Protein AF-A0A1C5FV97-F1 (afdb_monomer)

Foldseek 3Di:
DPDDPPDPDLPDPPCVDDDPPPLLVNLVDPPFDEADFDDDDQVPDPLPCVVQVVVCVVVVQDDDDQDDPVPDPQRVVDDDSRGQKGKDKDKDQAADDPPPPDPDCVVPPPVVCVVVPPPADPVRPPPPVPDHHDQDPVNDRDIDITIDMDHDRLDLDQVLCVQQPQNQWGAHSNSGIDGNPVSDPPPPRSD

Secondary structure (DSSP, 8-state):
---------SSS---SSS--TTHHHHTT-TTPPPP------TTS-----HHHHHHHHHHTPPPPP----SS-S--S-S-BTTBSEEEEEEEE--------TT---TT--HHHHHTT-----TTT----TTSPPPPPTT-----EEEEEEEE----SS-HHHHH-TT--EEE-TTS-EEE-TTT-----TT-

Nearest PDB structures (foldseek):
  2vpw-assembly1_B  TM=8.668E-01  e=1.254E-04  Thermus thermophilus HB27
  6cz8-assembly2_B  TM=8.730E-01  e=4.714E-04  Shewanella sp. ANA-3
  6btm-assembly1_B  TM=6.405E-01  e=2.162E-03  Flavobacterium johnsoniae UW101
  6lod-assembly1_B  TM=8.126E-01  e=1.599E-01  Roseiflexus castenholzii DSM 13941

Radius of gyration: 21.57 Å; Cα contacts (8 Å, |Δi|>4): 200; chains: 1; bounding box: 50×58×51 Å

Sequence (191 aa):
MTGTSERPSLIGRNLLAGAEPDVAGDAGHEGHPPRVGFFTDTSVCIGCKACEVACKEWNAVPEDGLDFTGMSFDNSQGLGASTWRHVAFIEQSKPLGRAEAAVDHSDVDVLALASRGSGTPVEEAAITPTSPASPSPDGQTGLRWLMASDVCKHCTHAACLDVCPTGALFRTEFGTVVVQDDICNGCGYCV

pLDDT: mean 76.94, std 19.07, range [35.34, 97.94]

Structure (mmCIF, N/CA/C/O backbone):
data_AF-A0A1C5FV97-F1
#
_entry.id   AF-A0A1C5FV97-F1
#
loop_
_atom_site.group_PDB
_atom_site.id
_atom_site.type_symbol
_atom_site.label_atom_id
_atom_site.label_alt_id
_atom_site.label_comp_id
_atom_site.label_asym_id
_atom_site.label_entity_id
_atom_site.label_seq_id
_atom_site.pdbx_PDB_ins_code
_atom_site.Cartn_x
_atom_site.Cartn_y
_atom_site.Cartn_z
_atom_site.occupancy
_atom_site.B_iso_or_equiv
_atom_site.auth_seq_id
_atom_site.auth_comp_id
_atom_site.auth_asym_id
_atom_site.auth_atom_id
_atom_site.pdbx_PDB_model_num
ATOM 1 N N . MET A 1 1 ? 23.652 -40.343 -18.813 1.00 37.41 1 MET A N 1
ATOM 2 C CA . MET A 1 1 ? 22.193 -40.214 -19.010 1.00 37.41 1 MET A CA 1
ATOM 3 C C . MET A 1 1 ? 21.677 -39.228 -17.973 1.00 37.41 1 MET A C 1
ATOM 5 O O . MET A 1 1 ? 21.150 -39.626 -16.948 1.00 37.41 1 MET A O 1
ATOM 9 N N . THR A 1 2 ? 21.948 -37.942 -18.171 1.00 37.28 2 THR A N 1
ATOM 10 C CA . THR A 1 2 ? 21.471 -36.862 -17.299 1.00 37.28 2 THR A CA 1
ATOM 11 C C . THR A 1 2 ? 20.248 -36.275 -17.982 1.00 37.28 2 THR A C 1
ATOM 13 O O . THR A 1 2 ? 20.378 -35.635 -19.023 1.00 37.28 2 THR A O 1
ATOM 16 N N . GLY A 1 3 ? 19.072 -36.628 -17.463 1.00 35.34 3 GLY A N 1
ATOM 17 C CA . GLY A 1 3 ? 17.785 -36.236 -18.017 1.00 35.34 3 GLY A CA 1
ATOM 18 C C . GLY A 1 3 ? 17.672 -34.721 -18.119 1.00 35.34 3 GLY A C 1
ATOM 19 O O . GLY A 1 3 ? 17.872 -33.998 -17.146 1.00 35.34 3 GLY A O 1
ATOM 20 N N . THR A 1 4 ? 17.359 -34.259 -19.321 1.00 40.81 4 THR A N 1
ATOM 21 C CA . THR A 1 4 ? 16.835 -32.927 -19.583 1.00 40.81 4 THR A CA 1
ATOM 22 C C . THR A 1 4 ? 15.501 -32.803 -18.853 1.00 40.81 4 THR A C 1
ATOM 24 O O . THR A 1 4 ? 14.502 -33.360 -19.298 1.00 40.81 4 THR A O 1
ATOM 27 N N . SER A 1 5 ? 15.494 -32.125 -17.704 1.00 47.88 5 SER A N 1
ATOM 28 C CA . SER A 1 5 ? 14.257 -31.674 -17.068 1.00 47.88 5 SER A CA 1
ATOM 29 C C . SER A 1 5 ? 13.633 -30.634 -17.992 1.00 47.88 5 SER A C 1
ATOM 31 O O . SER A 1 5 ? 14.086 -29.490 -18.039 1.00 47.88 5 SER A O 1
ATOM 33 N N . GLU A 1 6 ? 12.651 -31.052 -18.784 1.00 42.44 6 GLU A N 1
ATOM 34 C CA . GLU A 1 6 ? 11.820 -30.162 -19.588 1.00 42.44 6 GLU A CA 1
ATOM 35 C C . GLU A 1 6 ? 11.221 -29.099 -18.659 1.00 42.44 6 GLU A C 1
ATOM 37 O O . GLU A 1 6 ? 10.444 -29.414 -17.759 1.00 42.44 6 GLU A O 1
ATOM 42 N N . ARG A 1 7 ? 11.633 -27.835 -18.824 1.00 52.50 7 ARG A N 1
ATOM 43 C CA . ARG A 1 7 ? 10.978 -26.704 -18.157 1.00 52.50 7 ARG A CA 1
ATOM 44 C C . ARG A 1 7 ? 9.555 -26.627 -18.705 1.00 52.50 7 ARG A C 1
ATOM 46 O O . ARG A 1 7 ? 9.414 -26.460 -19.919 1.00 52.50 7 ARG A O 1
ATOM 53 N N . PRO A 1 8 ? 8.506 -26.738 -17.874 1.00 46.16 8 PRO A N 1
ATOM 54 C CA . PRO A 1 8 ? 7.160 -26.477 -18.346 1.00 46.16 8 PRO A CA 1
ATOM 55 C C . PRO A 1 8 ? 7.115 -25.041 -18.875 1.00 46.16 8 PRO A C 1
ATOM 57 O O . PRO A 1 8 ? 7.508 -24.107 -18.181 1.00 46.16 8 PRO A O 1
ATOM 60 N N . SER A 1 9 ? 6.691 -24.892 -20.128 1.00 46.12 9 SER A N 1
ATOM 61 C CA . SER A 1 9 ? 6.447 -23.614 -20.795 1.00 46.12 9 SER A CA 1
ATOM 62 C C . SER A 1 9 ? 5.711 -22.632 -19.872 1.00 46.12 9 SER A C 1
ATOM 64 O O . SER A 1 9 ? 4.609 -22.930 -19.411 1.00 46.12 9 SER A O 1
AT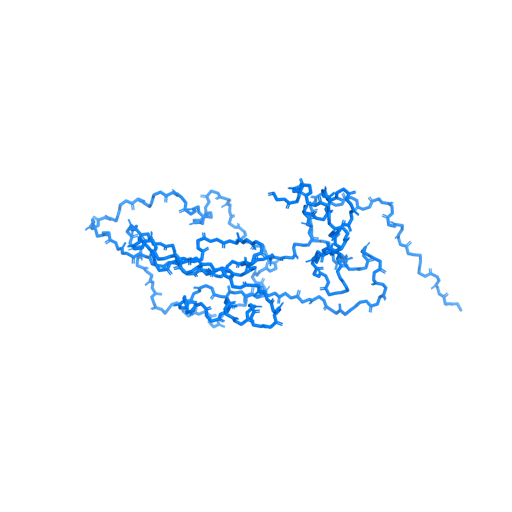OM 66 N N . LEU A 1 10 ? 6.291 -21.443 -19.667 1.00 52.53 10 LEU A N 1
ATOM 67 C CA . LEU A 1 10 ? 5.671 -20.300 -18.974 1.00 52.53 10 LEU A CA 1
ATOM 68 C C . LEU A 1 10 ? 4.492 -19.686 -19.756 1.00 52.53 10 LEU A C 1
ATOM 70 O O . LEU A 1 10 ? 3.805 -18.795 -19.272 1.00 52.53 10 LEU A O 1
ATOM 74 N N . ILE A 1 11 ? 4.207 -20.178 -20.963 1.00 42.94 11 ILE A N 1
ATOM 75 C CA . ILE A 1 11 ? 3.033 -19.783 -21.741 1.00 42.94 1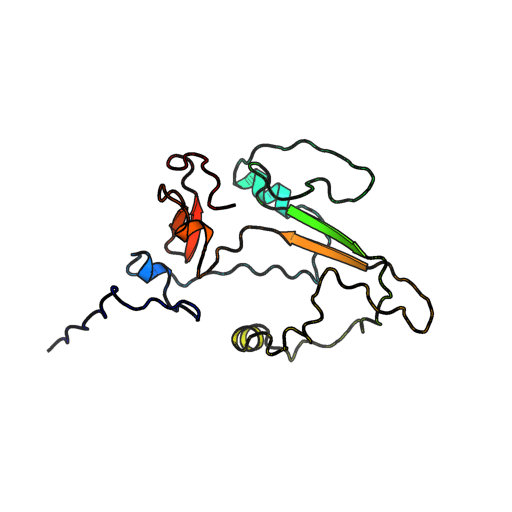1 ILE A CA 1
ATOM 76 C C . ILE A 1 11 ? 1.900 -20.756 -21.392 1.00 42.94 11 ILE A C 1
ATOM 78 O O . ILE A 1 11 ? 1.828 -21.842 -21.968 1.00 42.94 11 ILE A O 1
ATOM 82 N N . GLY A 1 12 ? 1.031 -20.390 -20.439 1.00 42.44 12 GLY A N 1
ATOM 83 C CA . GLY A 1 12 ? -0.259 -21.074 -20.248 1.00 42.44 12 GLY A CA 1
ATOM 84 C C . GLY A 1 12 ? -0.772 -21.301 -18.822 1.00 42.44 12 GLY A C 1
ATOM 85 O O . GLY A 1 12 ? -1.924 -21.709 -18.681 1.00 42.44 12 GLY A O 1
ATOM 86 N N . ARG A 1 13 ? -0.009 -21.028 -17.756 1.00 55.44 13 ARG A N 1
ATOM 87 C CA . ARG A 1 13 ? -0.530 -21.116 -16.374 1.00 55.44 13 ARG A CA 1
ATOM 88 C C . ARG A 1 13 ? -1.134 -19.778 -15.934 1.00 55.44 13 ARG A C 1
ATOM 90 O O . ARG A 1 13 ? -0.664 -19.150 -15.001 1.00 55.44 13 ARG A O 1
ATOM 97 N N . ASN A 1 14 ? -2.204 -19.353 -16.604 1.00 47.88 14 ASN A N 1
ATOM 98 C CA . ASN A 1 14 ? -3.028 -18.228 -16.150 1.00 47.88 14 ASN A CA 1
ATOM 99 C C . ASN A 1 14 ? -3.869 -18.676 -14.944 1.00 47.88 14 ASN A C 1
ATOM 101 O O . ASN A 1 14 ? -5.055 -18.987 -15.083 1.00 47.88 14 ASN A O 1
ATOM 105 N N . LEU A 1 15 ? -3.255 -18.777 -13.765 1.00 56.38 15 LEU A N 1
ATOM 106 C CA . LEU A 1 15 ? -3.996 -18.982 -12.527 1.00 56.38 15 LEU A CA 1
ATOM 107 C C . LEU A 1 15 ? -4.661 -17.657 -12.146 1.00 56.38 15 LEU A C 1
ATOM 109 O O . LEU A 1 15 ? -4.035 -16.769 -11.586 1.00 56.38 15 LEU A O 1
ATOM 113 N N . LEU A 1 16 ? -5.954 -17.537 -12.454 1.00 52.59 16 LEU A N 1
ATOM 114 C CA . LEU A 1 16 ? -6.784 -16.397 -12.039 1.00 52.59 16 LEU A CA 1
ATOM 115 C C . LEU A 1 16 ? -6.907 -16.293 -10.505 1.00 52.59 16 LEU A C 1
ATOM 117 O O . LEU A 1 16 ? -7.224 -15.231 -9.979 1.00 52.59 16 LEU A O 1
ATOM 121 N N . ALA A 1 17 ? -6.682 -17.403 -9.794 1.00 53.09 17 ALA A N 1
ATOM 122 C CA . ALA A 1 17 ? -6.598 -17.489 -8.341 1.00 53.09 17 ALA A CA 1
ATOM 123 C C . ALA A 1 17 ? -5.858 -18.775 -7.930 1.00 53.09 17 ALA A C 1
ATOM 125 O O . ALA A 1 17 ? -5.850 -19.761 -8.669 1.00 53.09 17 ALA A O 1
ATOM 126 N N . GLY A 1 18 ? -5.277 -18.778 -6.730 1.00 57.19 18 GLY A N 1
ATOM 127 C CA . GLY A 1 18 ? -4.570 -19.924 -6.155 1.00 57.19 18 GLY A CA 1
ATOM 128 C C . GLY A 1 18 ? -3.190 -19.552 -5.618 1.00 57.19 18 GLY A C 1
ATOM 129 O O . GLY A 1 18 ? -2.668 -18.469 -5.895 1.00 57.19 18 GLY A O 1
ATOM 130 N N . ALA A 1 19 ? -2.607 -20.450 -4.823 1.00 61.19 19 ALA A N 1
ATOM 131 C CA . ALA A 1 19 ? -1.233 -20.301 -4.368 1.00 61.19 19 ALA A CA 1
ATOM 132 C C . ALA A 1 19 ? -0.303 -20.466 -5.577 1.00 61.19 19 ALA A C 1
ATOM 134 O O . ALA A 1 19 ? -0.168 -21.578 -6.079 1.00 61.19 19 ALA A O 1
ATOM 135 N N . GLU A 1 20 ? 0.303 -19.374 -6.049 1.00 68.56 20 GLU A N 1
ATOM 136 C CA . GLU A 1 20 ? 1.405 -19.454 -7.009 1.00 68.56 20 GLU A CA 1
ATOM 137 C C . GLU A 1 20 ? 2.688 -19.760 -6.227 1.00 68.56 20 GLU A C 1
ATOM 139 O O . GLU A 1 20 ? 3.180 -18.881 -5.499 1.00 68.56 20 GLU A O 1
ATOM 144 N N . PRO A 1 21 ? 3.207 -21.002 -6.290 1.00 68.31 21 PRO A N 1
ATOM 145 C CA . PRO A 1 21 ? 4.344 -21.419 -5.481 1.00 68.31 21 PRO A CA 1
ATOM 146 C C . PRO A 1 21 ? 5.631 -20.675 -5.838 1.00 68.31 21 PRO A C 1
ATOM 148 O O . PRO A 1 21 ? 6.453 -20.484 -4.939 1.00 68.31 21 PRO A O 1
ATOM 151 N N . ASP A 1 22 ? 5.787 -20.140 -7.061 1.00 82.44 22 ASP A N 1
ATOM 152 C CA . ASP A 1 22 ? 7.035 -19.487 -7.492 1.00 82.44 22 ASP A CA 1
ATOM 153 C C . ASP A 1 22 ? 6.893 -18.193 -8.339 1.00 82.44 22 ASP A C 1
ATOM 155 O O . ASP A 1 22 ? 7.368 -18.089 -9.461 1.00 82.44 22 ASP A O 1
ATOM 159 N N . VAL A 1 23 ? 6.325 -17.134 -7.754 1.00 83.88 23 VAL A N 1
ATOM 160 C CA . VAL A 1 23 ? 6.205 -15.800 -8.367 1.00 83.88 23 VAL A CA 1
ATOM 161 C C . VAL A 1 23 ? 7.544 -15.134 -8.687 1.00 83.88 23 VAL A C 1
ATOM 163 O O . VAL A 1 23 ? 7.573 -14.213 -9.496 1.00 83.88 23 VAL A O 1
ATOM 166 N N . ALA A 1 24 ? 8.629 -15.499 -7.995 1.00 87.31 24 ALA A N 1
ATOM 167 C CA . ALA A 1 24 ? 9.938 -14.892 -8.223 1.00 87.31 24 ALA A CA 1
ATOM 168 C C . ALA A 1 24 ? 10.612 -15.563 -9.426 1.00 87.31 24 ALA A C 1
ATOM 170 O O . ALA A 1 24 ? 11.101 -14.860 -10.311 1.00 87.31 24 ALA A O 1
ATOM 171 N N . GLY A 1 25 ? 10.540 -16.894 -9.520 1.00 88.25 25 GLY A N 1
ATOM 172 C CA . GLY A 1 25 ? 10.895 -17.641 -10.722 1.00 88.25 25 GLY A CA 1
ATOM 173 C C . GLY A 1 25 ? 10.058 -17.233 -11.935 1.00 88.25 25 GLY A C 1
ATOM 174 O O . GLY A 1 25 ? 10.623 -16.983 -12.999 1.00 88.25 25 GLY A O 1
ATOM 175 N N . ASP A 1 26 ? 8.744 -17.051 -11.773 1.00 84.50 26 ASP A N 1
ATOM 176 C CA . ASP A 1 26 ? 7.854 -16.563 -12.840 1.00 84.50 26 ASP A CA 1
ATOM 177 C C . ASP A 1 26 ? 8.208 -15.136 -13.296 1.00 84.50 26 ASP A C 1
ATOM 179 O O . ASP A 1 26 ? 8.032 -14.789 -14.464 1.00 84.50 26 ASP A O 1
ATOM 183 N N . ALA A 1 27 ? 8.761 -14.316 -12.396 1.00 86.94 27 ALA A N 1
ATOM 184 C CA . ALA A 1 27 ? 9.299 -12.992 -12.709 1.00 86.94 27 ALA A CA 1
ATOM 185 C C . ALA A 1 27 ? 10.718 -13.029 -13.321 1.00 86.94 27 ALA A C 1
ATOM 187 O O . ALA A 1 27 ? 11.306 -11.976 -13.565 1.00 86.94 27 ALA A O 1
ATOM 188 N N . GLY A 1 28 ? 11.264 -14.219 -13.592 1.00 89.06 28 GLY A N 1
ATOM 189 C CA . GLY A 1 28 ? 12.549 -14.416 -14.266 1.00 89.06 28 GLY A CA 1
ATOM 190 C C . GLY A 1 28 ? 13.763 -14.554 -13.343 1.00 89.06 28 GLY A C 1
ATOM 191 O O . GLY A 1 28 ? 14.890 -14.586 -13.838 1.00 89.06 28 GLY A O 1
ATOM 192 N N . HIS A 1 29 ? 13.575 -14.661 -12.025 1.00 90.19 29 HIS A N 1
ATOM 193 C CA . HIS A 1 29 ? 14.679 -14.803 -11.069 1.00 90.19 29 HIS A CA 1
ATOM 194 C C . HIS A 1 29 ? 15.098 -16.273 -10.906 1.00 90.19 29 HIS A C 1
ATOM 196 O O . HIS A 1 29 ? 14.662 -16.963 -9.985 1.00 90.19 29 HIS A O 1
ATOM 202 N N . GLU A 1 30 ? 15.958 -16.776 -11.801 1.00 86.69 30 GLU A N 1
ATOM 203 C CA . GLU A 1 30 ? 16.506 -18.139 -11.699 1.00 86.69 30 GLU A CA 1
ATOM 204 C C . GLU A 1 30 ? 17.416 -18.282 -10.460 1.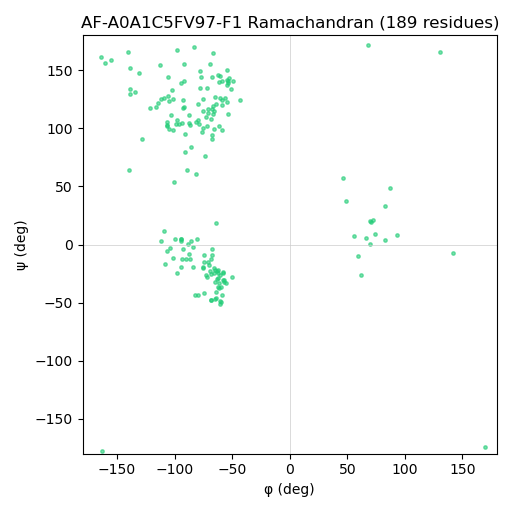00 86.69 30 GLU A C 1
ATOM 206 O O . GLU A 1 30 ? 18.478 -17.668 -10.383 1.00 86.69 30 GLU A O 1
ATOM 211 N N . GLY A 1 31 ? 17.026 -19.120 -9.489 1.00 86.62 31 GLY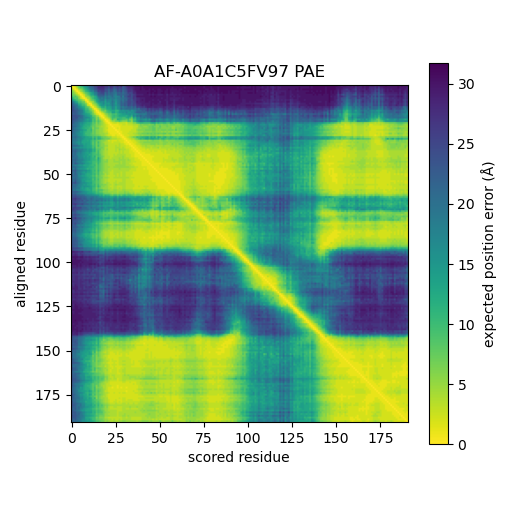 A N 1
ATOM 212 C CA . GLY A 1 31 ? 17.830 -19.376 -8.282 1.00 86.62 31 GLY A CA 1
ATOM 213 C C . GLY A 1 31 ? 17.661 -18.339 -7.166 1.00 86.62 31 GLY A C 1
ATOM 214 O O . GLY A 1 31 ? 18.612 -18.056 -6.438 1.00 86.62 31 GLY A O 1
ATOM 215 N N . HIS A 1 32 ? 16.463 -17.772 -7.033 1.00 90.12 32 HIS A N 1
ATOM 216 C CA . HIS A 1 32 ? 16.146 -16.779 -6.013 1.00 90.12 32 HIS A CA 1
ATOM 217 C C . HIS A 1 32 ? 16.125 -17.366 -4.577 1.00 90.12 32 HIS A C 1
ATOM 219 O O . HIS A 1 32 ? 15.897 -18.568 -4.385 1.00 90.12 32 HIS A O 1
ATOM 225 N N . PRO A 1 33 ? 16.357 -16.542 -3.536 1.00 89.44 33 PRO A N 1
ATOM 226 C CA . PRO A 1 33 ? 16.309 -16.991 -2.146 1.00 89.44 33 PRO A CA 1
ATOM 227 C C . PRO A 1 33 ? 14.886 -17.387 -1.715 1.00 89.44 33 PRO A C 1
ATOM 229 O O . PRO A 1 33 ? 13.904 -17.011 -2.363 1.00 89.44 33 PRO A O 1
ATOM 232 N N . PRO A 1 34 ? 14.735 -18.111 -0.588 1.00 86.62 34 PRO A N 1
ATOM 233 C CA . PRO A 1 34 ? 13.424 -18.385 -0.019 1.00 86.62 34 PRO A CA 1
ATOM 234 C C . PRO A 1 34 ? 12.626 -17.099 0.198 1.00 86.62 34 PRO A C 1
ATOM 236 O O . PRO A 1 34 ? 13.165 -16.077 0.627 1.00 86.62 34 PRO A O 1
ATOM 239 N N . ARG A 1 35 ? 11.324 -17.167 -0.078 1.00 82.62 35 ARG A N 1
ATOM 240 C CA . ARG A 1 35 ? 10.430 -16.024 0.093 1.00 82.62 35 ARG A CA 1
ATOM 241 C C . ARG A 1 35 ? 10.364 -15.582 1.545 1.00 82.62 35 ARG A C 1
ATOM 243 O O . ARG A 1 35 ? 10.354 -16.406 2.460 1.00 82.62 35 ARG A O 1
ATOM 250 N N . VAL A 1 36 ? 10.215 -14.278 1.725 1.00 84.25 36 VAL A N 1
ATOM 251 C CA . VAL A 1 36 ? 10.029 -13.650 3.032 1.00 84.25 36 VAL A CA 1
ATOM 252 C C . VAL A 1 36 ? 8.632 -13.053 3.146 1.00 84.25 36 VAL A C 1
ATOM 254 O O . VAL A 1 36 ? 7.996 -12.716 2.148 1.00 84.25 36 VAL A O 1
ATOM 257 N N . GLY A 1 37 ? 8.148 -12.928 4.379 1.00 86.69 37 GLY A N 1
ATOM 258 C CA . GLY A 1 37 ? 6.875 -12.295 4.697 1.00 86.69 37 GLY A CA 1
ATOM 259 C C . GLY A 1 37 ? 7.005 -11.431 5.943 1.00 86.69 37 GLY A C 1
ATOM 260 O O . GLY A 1 37 ? 7.842 -11.693 6.806 1.00 86.69 37 GLY A O 1
ATOM 261 N N . PHE A 1 38 ? 6.173 -10.396 6.030 1.00 90.94 38 PHE A N 1
ATOM 262 C CA . PHE A 1 38 ? 6.103 -9.515 7.189 1.00 90.94 38 PHE A CA 1
ATOM 263 C C . PHE A 1 38 ? 4.767 -9.713 7.908 1.00 90.94 38 PHE A C 1
ATOM 265 O O . PHE A 1 38 ? 3.709 -9.592 7.292 1.00 90.94 38 PHE A O 1
ATOM 272 N N . PHE A 1 39 ? 4.816 -10.016 9.207 1.00 91.25 39 PHE A N 1
ATOM 273 C CA . PHE A 1 39 ? 3.633 -10.201 10.045 1.00 91.25 39 PHE A CA 1
ATOM 274 C C . PHE A 1 39 ? 3.571 -9.113 11.119 1.00 91.25 39 PHE A C 1
ATOM 276 O O . PHE A 1 39 ? 4.483 -8.979 11.934 1.00 91.25 39 PHE A O 1
ATOM 283 N N . THR A 1 40 ? 2.478 -8.350 11.117 1.00 89.69 40 THR A N 1
ATOM 284 C CA . THR A 1 40 ? 2.172 -7.366 12.159 1.00 89.69 40 THR A CA 1
ATOM 285 C C . THR A 1 40 ? 1.110 -7.943 13.081 1.00 89.69 40 THR A C 1
ATOM 287 O O . THR A 1 40 ? -0.049 -8.055 12.683 1.00 89.69 40 THR A O 1
ATOM 290 N N . ASP A 1 41 ? 1.480 -8.248 14.322 1.00 91.25 41 ASP A N 1
ATOM 291 C CA . ASP A 1 41 ? 0.509 -8.620 15.346 1.00 91.25 41 ASP A CA 1
ATOM 292 C C . ASP A 1 41 ? -0.172 -7.366 15.918 1.00 91.25 41 ASP A C 1
ATOM 294 O O . ASP A 1 41 ? 0.421 -6.575 16.658 1.00 91.25 41 ASP A O 1
ATOM 298 N N . THR A 1 42 ? -1.436 -7.161 15.550 1.00 87.75 42 THR A N 1
ATOM 299 C CA . THR A 1 42 ? -2.236 -6.021 16.013 1.00 87.75 42 THR A CA 1
ATOM 300 C C . THR A 1 42 ? -2.693 -6.162 17.463 1.00 87.75 42 THR A C 1
ATOM 302 O O . THR A 1 42 ? -3.107 -5.170 18.052 1.00 87.75 42 THR A O 1
ATOM 305 N N . SER A 1 43 ? -2.622 -7.357 18.060 1.00 85.38 43 SER A N 1
ATOM 306 C CA . SER A 1 43 ? -3.031 -7.573 19.455 1.00 85.38 43 SER A CA 1
ATOM 307 C C . SER A 1 43 ? -2.042 -6.976 20.464 1.00 85.38 43 SER A C 1
ATOM 309 O O . SER A 1 43 ? -2.439 -6.578 21.557 1.00 85.38 43 SER A O 1
ATOM 311 N N . VAL A 1 44 ? -0.770 -6.854 20.075 1.00 88.38 44 VAL A N 1
ATOM 312 C CA . VAL A 1 44 ? 0.313 -6.246 20.869 1.00 88.38 44 VAL A CA 1
ATOM 313 C C . VAL A 1 44 ? 0.692 -4.844 20.387 1.00 88.38 44 VAL A C 1
ATOM 315 O O . VAL A 1 44 ? 1.542 -4.185 20.988 1.00 88.38 44 VAL A O 1
ATOM 318 N N . CYS A 1 45 ? 0.083 -4.360 19.302 1.00 91.56 45 CYS A N 1
ATOM 319 C CA . CYS A 1 45 ? 0.352 -3.024 18.786 1.00 91.56 45 CYS A CA 1
ATOM 320 C C . CYS A 1 45 ? -0.158 -1.956 19.764 1.00 91.56 45 CYS A C 1
ATOM 322 O O . CYS A 1 45 ? -1.356 -1.813 19.979 1.00 91.56 45 CYS A O 1
ATOM 324 N N . ILE A 1 46 ? 0.759 -1.157 20.311 1.00 94.12 46 ILE A N 1
ATOM 325 C CA . ILE A 1 46 ? 0.431 -0.069 21.249 1.00 94.12 46 ILE A CA 1
ATOM 326 C C . ILE A 1 46 ? 0.259 1.301 20.574 1.00 94.12 46 ILE A C 1
ATOM 328 O O . ILE A 1 46 ? 0.151 2.314 21.256 1.00 94.12 46 ILE A O 1
ATOM 332 N N . GLY A 1 47 ? 0.311 1.366 19.241 1.00 93.31 47 GLY A N 1
ATOM 333 C CA . GLY A 1 47 ? 0.142 2.622 18.502 1.00 93.31 47 GLY A CA 1
ATOM 334 C C . GLY A 1 47 ? 1.287 3.639 18.646 1.00 93.31 47 GLY A C 1
ATOM 335 O O . GLY A 1 47 ? 1.086 4.815 18.382 1.00 93.31 47 GLY A O 1
ATOM 336 N N . CYS A 1 48 ? 2.501 3.238 19.039 1.00 94.62 48 CYS A N 1
ATOM 337 C CA . CYS A 1 48 ? 3.590 4.182 19.355 1.00 94.62 48 CYS A CA 1
ATOM 338 C C . CYS A 1 48 ? 4.150 4.995 18.170 1.00 94.62 48 CYS A C 1
ATOM 340 O O . CYS A 1 48 ? 5.000 5.855 18.384 1.00 94.62 48 CYS A O 1
ATOM 342 N N . LYS A 1 49 ? 3.758 4.683 16.927 1.00 93.69 49 LYS A N 1
ATOM 343 C CA . LYS A 1 49 ? 4.252 5.296 15.675 1.00 93.69 49 LYS A CA 1
ATOM 344 C C . LYS A 1 49 ? 5.769 5.250 15.435 1.00 93.69 49 LYS A C 1
ATOM 346 O O . LYS A 1 49 ? 6.244 5.761 14.425 1.00 93.69 49 LYS A O 1
ATOM 351 N N . ALA A 1 50 ? 6.539 4.549 16.270 1.00 96.06 50 ALA A N 1
ATOM 352 C CA . ALA A 1 50 ? 7.986 4.389 16.084 1.00 96.06 50 ALA A CA 1
ATOM 353 C C . ALA A 1 50 ? 8.340 3.758 14.728 1.00 96.06 50 ALA A C 1
ATOM 355 O O . ALA A 1 50 ? 9.374 4.052 14.136 1.00 96.06 50 ALA A O 1
ATOM 356 N N . CYS A 1 51 ? 7.457 2.907 14.215 1.00 95.69 51 CYS A N 1
ATOM 357 C CA . CYS A 1 51 ? 7.641 2.277 12.926 1.00 95.69 51 CYS A CA 1
ATOM 358 C C . CYS A 1 51 ? 7.471 3.231 11.729 1.00 95.69 51 CYS A C 1
ATOM 360 O O . CYS A 1 51 ? 8.110 2.999 10.705 1.00 95.69 51 CYS A O 1
ATOM 362 N N . GLU A 1 52 ? 6.670 4.296 11.847 1.00 94.75 52 GLU A N 1
ATOM 363 C CA . GLU A 1 52 ? 6.583 5.354 10.827 1.00 94.75 52 GLU A CA 1
ATOM 364 C C . GLU A 1 52 ? 7.896 6.141 10.778 1.00 94.75 52 GLU A C 1
ATOM 366 O O . GLU A 1 52 ? 8.489 6.306 9.714 1.00 94.75 52 GLU A O 1
ATOM 371 N N . VAL A 1 53 ? 8.393 6.540 11.955 1.00 94.31 53 VAL A N 1
ATOM 372 C CA . VAL A 1 53 ? 9.645 7.295 12.103 1.00 94.31 53 VAL A CA 1
ATOM 373 C C . VAL A 1 53 ? 10.830 6.502 11.560 1.00 94.31 53 VAL A C 1
ATOM 375 O O . VAL A 1 53 ? 11.584 7.019 10.744 1.00 94.31 53 VAL A O 1
ATOM 378 N N . ALA A 1 54 ? 10.963 5.230 11.948 1.00 97.44 54 ALA A N 1
ATOM 379 C CA . ALA A 1 54 ? 12.035 4.368 11.456 1.00 97.44 54 ALA A CA 1
ATOM 380 C C . ALA A 1 54 ? 11.963 4.155 9.935 1.00 97.44 54 ALA A C 1
ATOM 382 O O . ALA A 1 54 ? 12.992 4.104 9.269 1.00 97.44 54 ALA A O 1
ATOM 383 N N . CYS A 1 55 ? 10.754 4.047 9.369 1.00 96.06 55 CYS A N 1
ATOM 384 C CA . CYS A 1 55 ? 10.579 3.919 7.924 1.00 96.06 55 CYS A CA 1
ATOM 385 C C . CYS A 1 55 ? 11.074 5.169 7.190 1.00 96.06 55 CYS A C 1
ATOM 387 O O . CYS A 1 55 ? 11.813 5.032 6.214 1.00 96.06 55 CYS A O 1
ATOM 389 N N . LYS A 1 56 ? 10.708 6.361 7.675 1.00 95.62 56 LYS A N 1
ATOM 390 C CA . LYS A 1 56 ? 11.156 7.628 7.093 1.00 95.62 56 LYS A CA 1
ATOM 391 C C . LYS A 1 56 ? 12.664 7.817 7.229 1.00 95.62 56 LYS A C 1
ATOM 393 O O . LYS A 1 56 ? 13.308 8.144 6.240 1.00 95.62 56 LYS A O 1
ATOM 398 N N . GLU A 1 57 ? 13.218 7.564 8.415 1.00 97.00 57 GLU A N 1
ATOM 399 C CA . GLU A 1 57 ? 14.650 7.728 8.695 1.00 97.00 57 GLU A CA 1
ATOM 400 C C . GLU A 1 57 ? 15.503 6.825 7.800 1.00 97.00 57 GLU A C 1
ATOM 402 O O . GLU A 1 57 ? 16.367 7.322 7.079 1.00 97.00 57 GLU A O 1
ATOM 407 N N . TRP A 1 58 ? 15.184 5.530 7.747 1.00 97.94 58 TRP A N 1
ATOM 408 C CA . TRP A 1 58 ? 15.956 4.566 6.965 1.00 97.94 58 TRP A CA 1
ATOM 409 C C . TRP A 1 58 ? 15.909 4.836 5.458 1.00 97.94 58 TRP A C 1
ATOM 411 O O . TRP A 1 58 ? 16.912 4.691 4.762 1.00 97.94 58 TRP A O 1
ATOM 421 N N . ASN A 1 59 ? 14.736 5.210 4.941 1.00 96.06 59 ASN A N 1
ATOM 422 C CA . ASN A 1 59 ? 14.525 5.406 3.505 1.00 96.06 59 ASN A CA 1
ATOM 423 C C . ASN A 1 59 ? 14.704 6.868 3.067 1.00 96.06 59 ASN A C 1
ATOM 425 O O . ASN A 1 59 ? 14.440 7.183 1.910 1.00 96.06 59 ASN A O 1
ATOM 429 N N . ALA A 1 60 ? 15.121 7.757 3.977 1.00 96.12 60 ALA A N 1
ATOM 430 C CA . ALA A 1 60 ? 15.213 9.199 3.747 1.00 96.12 60 ALA A CA 1
ATOM 431 C C . ALA A 1 60 ? 13.933 9.799 3.125 1.00 96.12 60 ALA A C 1
ATOM 433 O O . ALA A 1 60 ? 13.992 10.684 2.268 1.00 96.12 60 ALA A O 1
ATOM 434 N N . VAL A 1 61 ? 12.765 9.301 3.544 1.00 94.88 61 VAL A N 1
ATOM 435 C CA . VAL A 1 61 ? 11.473 9.784 3.041 1.00 94.88 61 VAL A CA 1
ATOM 436 C C . VAL A 1 61 ? 11.219 11.178 3.617 1.00 94.88 61 VAL A C 1
ATOM 438 O O . VAL A 1 61 ? 11.410 11.364 4.823 1.00 94.88 61 VAL A O 1
ATOM 441 N N . PRO A 1 62 ? 10.768 12.153 2.805 1.00 92.88 62 PRO A N 1
ATOM 442 C CA . PRO A 1 62 ? 10.503 13.501 3.286 1.00 92.88 62 PRO A CA 1
ATOM 443 C C . PRO A 1 62 ? 9.536 13.546 4.477 1.00 92.88 62 PRO A C 1
ATOM 445 O O . PRO A 1 62 ? 8.642 12.707 4.637 1.00 92.88 62 PRO A O 1
ATOM 448 N N . GLU A 1 63 ? 9.705 14.560 5.321 1.00 87.38 63 GLU A N 1
ATOM 449 C CA . GLU A 1 63 ? 8.739 14.854 6.374 1.00 87.38 63 GLU A CA 1
ATOM 450 C C . GLU A 1 63 ? 7.413 15.331 5.770 1.00 87.38 63 GLU A C 1
ATOM 452 O O . GLU A 1 63 ? 7.384 16.034 4.759 1.00 87.38 63 GLU A O 1
ATOM 457 N N . ASP A 1 64 ? 6.321 14.940 6.421 1.00 80.81 64 ASP A N 1
ATOM 458 C CA . ASP A 1 64 ? 4.995 15.497 6.169 1.00 80.81 64 ASP A CA 1
ATOM 459 C C . ASP A 1 64 ? 4.689 16.571 7.218 1.00 80.81 64 ASP A C 1
ATOM 461 O O . ASP A 1 64 ? 5.378 16.681 8.237 1.00 80.81 64 ASP A O 1
ATOM 465 N N . GLY A 1 65 ? 3.637 17.356 6.993 1.00 76.06 65 GLY A N 1
ATOM 466 C CA . GLY A 1 65 ? 3.118 18.260 8.018 1.00 76.06 65 GLY A CA 1
ATOM 467 C C . GLY A 1 65 ? 2.659 17.502 9.270 1.00 76.06 65 GLY A C 1
ATOM 468 O O . GLY A 1 65 ? 2.135 16.392 9.189 1.00 76.06 65 GLY A O 1
ATOM 469 N N . LEU A 1 66 ? 2.841 18.110 10.446 1.00 72.44 66 LEU A N 1
ATOM 470 C CA . LEU A 1 66 ? 2.268 17.618 11.702 1.00 72.44 66 LEU A CA 1
ATOM 471 C C . LEU A 1 66 ? 0.894 18.255 11.919 1.00 72.44 66 LEU A C 1
ATOM 473 O O . LEU A 1 66 ? 0.751 19.209 12.686 1.00 72.44 66 LEU A O 1
ATOM 477 N N . ASP A 1 67 ? -0.115 17.722 11.236 1.00 74.12 67 ASP A N 1
ATOM 478 C CA . ASP A 1 67 ? -1.486 18.208 11.357 1.00 74.12 67 ASP A CA 1
ATOM 479 C C . ASP A 1 67 ? -2.210 17.507 12.512 1.00 74.12 67 ASP A C 1
ATOM 481 O O . ASP A 1 67 ? -2.632 16.352 12.433 1.00 74.12 67 ASP A O 1
ATOM 485 N N . PHE A 1 68 ? -2.372 18.227 13.621 1.00 79.50 68 PHE A N 1
ATOM 486 C CA . PHE A 1 68 ? -3.192 17.770 14.738 1.00 79.50 68 PHE A CA 1
ATOM 487 C C . PHE A 1 68 ? -4.647 18.168 14.505 1.00 79.50 68 PHE A C 1
ATOM 489 O O . PHE A 1 68 ? -5.036 19.314 14.723 1.00 79.50 68 PHE A O 1
ATOM 496 N N . THR A 1 69 ? -5.474 17.203 14.102 1.00 77.25 69 THR A N 1
ATOM 497 C CA . THR A 1 69 ? -6.912 17.426 13.869 1.00 77.25 69 THR A CA 1
ATOM 498 C C . THR A 1 69 ? -7.695 17.663 15.161 1.00 77.25 69 THR A C 1
ATOM 500 O O . THR A 1 69 ? -8.823 18.146 15.116 1.00 77.25 69 THR A O 1
ATOM 503 N N . GLY A 1 70 ? -7.128 17.296 16.318 1.00 77.75 70 GLY A N 1
ATOM 504 C CA . GLY A 1 70 ? -7.804 17.335 17.619 1.00 77.75 70 GLY A CA 1
ATOM 505 C C . GLY A 1 70 ? -8.917 16.293 17.776 1.00 77.75 70 GLY A C 1
ATOM 506 O O . GLY A 1 70 ? -9.550 16.241 18.826 1.00 77.75 70 GLY A O 1
ATOM 507 N N . MET A 1 71 ? -9.143 15.466 16.752 1.00 76.81 71 MET A N 1
ATOM 508 C CA . MET A 1 71 ? -10.217 14.473 16.699 1.00 76.81 71 MET A CA 1
ATOM 509 C C . MET A 1 71 ? -9.709 13.035 16.828 1.00 76.81 71 MET A C 1
ATOM 511 O O . MET A 1 71 ? -10.507 12.144 17.091 1.00 76.81 71 MET A O 1
ATOM 515 N N . SER A 1 72 ? -8.408 12.803 16.636 1.00 82.94 72 SER A N 1
ATOM 516 C CA . SER A 1 72 ? -7.769 11.498 16.811 1.00 82.94 72 SER A CA 1
ATOM 517 C C . SER A 1 72 ? -6.276 11.655 17.113 1.00 82.94 72 SER A C 1
ATOM 519 O O . SER A 1 72 ? -5.668 12.680 16.796 1.00 82.94 72 SER A O 1
ATOM 521 N N . PHE A 1 73 ? -5.681 10.616 17.706 1.00 85.81 73 PHE A N 1
ATOM 522 C CA . PHE A 1 73 ? -4.224 10.447 17.794 1.00 85.81 73 PHE A CA 1
ATOM 523 C C . PHE A 1 73 ? -3.589 10.032 16.465 1.00 85.81 73 PHE A C 1
ATOM 525 O O . PHE A 1 73 ? -2.362 10.034 16.328 1.00 85.81 73 PHE A O 1
ATOM 532 N N . ASP A 1 74 ? -4.407 9.701 15.471 1.00 87.75 74 ASP A N 1
ATOM 533 C CA . ASP A 1 74 ? -3.937 9.602 14.110 1.00 87.75 74 ASP A CA 1
ATOM 534 C C . ASP A 1 74 ? -3.649 10.996 13.531 1.00 87.75 74 ASP A C 1
ATOM 536 O O . ASP A 1 74 ? -4.564 11.722 13.153 1.00 87.75 74 ASP A O 1
ATOM 540 N N . ASN A 1 75 ? -2.368 11.365 13.471 1.00 83.19 75 ASN A N 1
ATOM 541 C CA . ASN A 1 75 ? -1.880 12.586 12.825 1.00 83.19 75 ASN A CA 1
ATOM 542 C C . ASN A 1 75 ? -1.416 12.390 11.370 1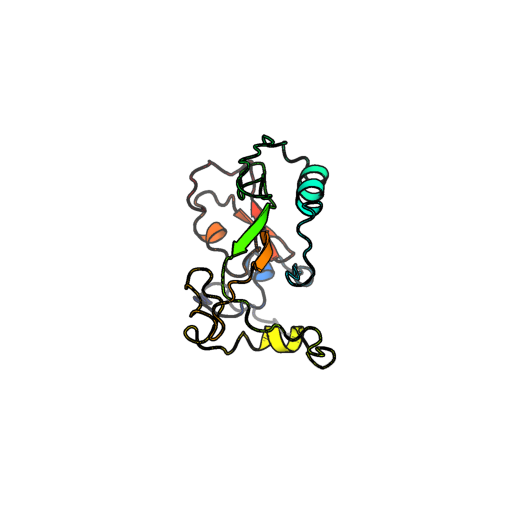.00 83.19 75 ASN A C 1
ATOM 544 O O . ASN A 1 75 ? -1.337 13.373 10.644 1.00 83.19 75 ASN A O 1
ATOM 548 N N . SER A 1 76 ? -1.109 11.162 10.937 1.00 82.75 76 SER A N 1
ATOM 549 C CA . SER A 1 76 ? -0.648 10.893 9.564 1.00 82.75 76 SER A CA 1
ATOM 550 C C . SER A 1 76 ? -1.828 10.742 8.596 1.00 82.75 76 SER A C 1
ATOM 552 O O . SER A 1 76 ? -1.639 10.904 7.396 1.00 82.75 76 SER A O 1
ATOM 554 N N . GLN A 1 77 ? -3.038 10.476 9.114 1.00 83.94 77 GLN A N 1
ATOM 555 C CA . GLN A 1 77 ? -4.329 10.325 8.415 1.00 83.94 77 GLN A CA 1
ATOM 556 C C . GLN A 1 77 ? -4.404 9.177 7.393 1.00 83.94 77 GLN A C 1
ATOM 558 O O . GLN A 1 77 ? -5.492 8.682 7.104 1.00 83.94 77 GLN A O 1
ATOM 563 N N . GLY A 1 78 ? -3.281 8.761 6.808 1.00 88.69 78 GLY A N 1
ATOM 564 C CA . GLY A 1 78 ? -3.223 7.704 5.812 1.00 88.69 78 GLY A CA 1
ATOM 565 C C . GLY A 1 78 ? -1.863 7.589 5.130 1.00 88.69 78 GLY A C 1
ATOM 566 O O . GLY A 1 78 ? -0.892 8.255 5.485 1.00 88.69 78 GLY A O 1
ATOM 567 N N . LEU A 1 79 ? -1.805 6.706 4.133 1.00 93.00 79 LEU A N 1
ATOM 568 C CA . LEU A 1 79 ? -0.638 6.540 3.270 1.00 93.00 79 LEU A CA 1
ATOM 569 C C . LEU A 1 79 ? -0.574 7.653 2.215 1.00 93.00 79 LEU A C 1
ATOM 571 O O . LEU A 1 79 ? -1.597 8.144 1.741 1.00 93.00 79 LEU A O 1
ATOM 575 N N . GLY A 1 80 ? 0.640 8.009 1.804 1.00 90.81 80 GLY A N 1
ATOM 576 C CA . GLY A 1 80 ? 0.888 9.021 0.782 1.00 90.81 80 GLY A CA 1
ATOM 577 C C . GLY A 1 80 ? 2.303 8.940 0.216 1.00 90.81 80 GLY A C 1
ATOM 578 O O . GLY A 1 80 ? 3.096 8.091 0.621 1.00 90.81 80 GLY A O 1
ATOM 579 N N . ALA A 1 81 ? 2.639 9.857 -0.697 1.00 91.19 81 ALA A N 1
ATOM 580 C CA . ALA A 1 81 ? 3.946 9.889 -1.364 1.00 91.19 81 ALA A CA 1
ATOM 581 C C . ALA A 1 81 ? 5.131 9.988 -0.383 1.00 91.19 81 ALA A C 1
ATOM 58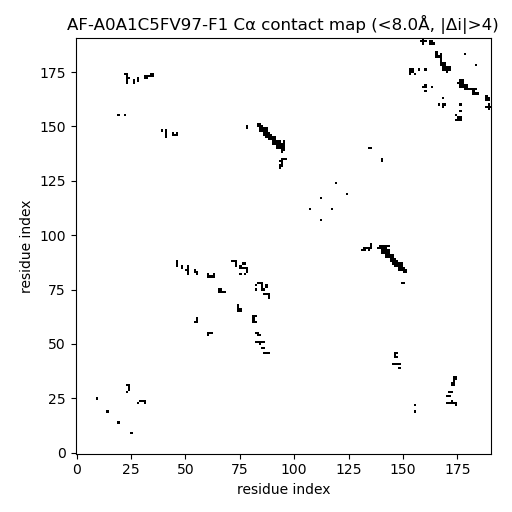3 O O . ALA A 1 81 ? 6.190 9.424 -0.646 1.00 91.19 81 ALA A O 1
ATOM 584 N N . SER A 1 82 ? 4.922 10.637 0.765 1.00 92.19 82 SER A N 1
ATOM 585 C CA . SER A 1 82 ? 5.917 10.795 1.831 1.00 92.19 82 SER A CA 1
ATOM 586 C C . SER A 1 82 ? 5.561 10.023 3.115 1.00 92.19 82 SER A C 1
ATOM 588 O O . SER A 1 82 ? 6.312 10.057 4.084 1.00 92.19 82 SER A O 1
ATOM 590 N N . THR A 1 83 ? 4.465 9.257 3.134 1.00 93.69 83 THR A N 1
ATOM 591 C CA . THR A 1 83 ? 4.071 8.392 4.263 1.00 93.69 83 THR A CA 1
ATOM 592 C C . THR A 1 83 ? 3.810 6.977 3.752 1.00 93.69 83 THR A C 1
ATOM 594 O O . THR A 1 83 ? 2.706 6.627 3.345 1.00 93.69 83 THR A O 1
ATOM 597 N N . TRP A 1 84 ? 4.855 6.145 3.749 1.00 95.25 84 TRP A N 1
ATOM 598 C CA . TRP A 1 84 ? 4.794 4.763 3.238 1.00 95.25 84 TRP A CA 1
ATOM 599 C C . TRP A 1 84 ? 4.326 3.746 4.283 1.00 95.25 84 TRP A C 1
ATOM 601 O O . TRP A 1 84 ? 4.024 2.593 3.966 1.00 95.25 84 TRP A O 1
ATOM 611 N N . ARG A 1 85 ? 4.286 4.176 5.543 1.00 95.00 85 ARG A N 1
ATOM 612 C CA . ARG A 1 85 ? 3.828 3.401 6.686 1.00 95.00 85 ARG A CA 1
ATOM 613 C C . ARG A 1 85 ? 2.994 4.298 7.574 1.00 95.00 85 ARG A C 1
ATOM 615 O O . ARG A 1 85 ? 3.447 5.374 7.941 1.00 95.00 85 ARG A O 1
ATOM 622 N N . HIS A 1 86 ? 1.812 3.824 7.932 1.00 93.88 86 HIS A N 1
ATOM 623 C CA . HIS A 1 86 ? 0.832 4.591 8.680 1.00 93.88 86 HIS A CA 1
ATOM 624 C C . HIS A 1 86 ? 0.256 3.734 9.812 1.00 93.88 86 HIS A C 1
ATOM 626 O O . HIS A 1 86 ? -0.108 2.580 9.605 1.00 93.88 86 HIS A O 1
ATOM 632 N N . VAL A 1 87 ? 0.211 4.258 11.031 1.00 94.50 87 VAL A N 1
ATOM 633 C CA . VAL A 1 87 ? -0.447 3.637 12.180 1.00 94.50 87 VAL A CA 1
ATOM 634 C C . VAL A 1 87 ? -1.824 4.263 12.341 1.00 94.50 87 VAL A C 1
ATOM 636 O O . VAL A 1 87 ? -1.950 5.399 12.804 1.00 94.50 87 VAL A O 1
ATOM 639 N N . ALA A 1 88 ? -2.843 3.482 11.997 1.00 91.81 88 ALA A N 1
ATOM 640 C CA . ALA A 1 88 ? -4.238 3.862 12.119 1.00 91.81 88 ALA A CA 1
ATOM 641 C C . ALA A 1 88 ? -4.705 3.740 13.573 1.00 91.81 88 ALA A C 1
ATOM 643 O O . ALA A 1 88 ? -4.459 2.721 14.229 1.00 91.81 88 ALA A O 1
ATOM 644 N N . PHE A 1 89 ? -5.424 4.758 14.043 1.00 91.50 89 PHE A N 1
ATOM 645 C CA . PHE A 1 89 ? -6.157 4.737 15.307 1.00 91.50 89 PHE A CA 1
ATOM 646 C C . PHE A 1 89 ? -7.649 4.624 15.003 1.00 91.50 89 PHE A C 1
ATOM 648 O O . PHE A 1 89 ? -8.283 5.575 14.555 1.00 91.50 89 PHE A O 1
ATOM 655 N N . ILE A 1 90 ? -8.217 3.439 15.227 1.00 88.62 90 ILE A N 1
ATOM 656 C CA . ILE A 1 90 ? -9.628 3.163 14.954 1.00 88.62 90 ILE A CA 1
ATOM 657 C C . ILE A 1 90 ? -10.366 3.093 16.291 1.00 88.62 90 ILE A C 1
ATOM 659 O O . ILE A 1 90 ? -10.310 2.096 17.016 1.00 88.62 90 ILE A O 1
ATOM 663 N N . GLU A 1 91 ? -11.063 4.178 16.609 1.00 85.88 91 GLU A N 1
ATOM 664 C CA . GLU A 1 91 ? -11.822 4.353 17.845 1.00 85.88 91 GLU A CA 1
ATOM 665 C C . GLU A 1 91 ? -13.276 3.919 17.626 1.00 85.88 91 GLU A C 1
ATOM 667 O O . GLU A 1 91 ? -13.999 4.472 16.797 1.00 85.88 91 GLU A O 1
ATOM 672 N N . GLN A 1 92 ? -13.720 2.888 18.346 1.00 83.12 92 GLN A N 1
ATOM 673 C CA . GLN A 1 92 ? -15.063 2.333 18.195 1.00 83.12 92 GLN A CA 1
ATOM 674 C C . GLN A 1 92 ? -15.836 2.392 19.510 1.00 83.12 92 GLN A C 1
ATOM 676 O O . GLN A 1 92 ? -15.513 1.690 20.468 1.00 83.12 92 GLN A O 1
ATOM 681 N N . SER A 1 93 ? -16.933 3.148 19.514 1.00 78.69 93 SER A N 1
ATOM 682 C CA . SER A 1 93 ? -17.955 3.123 20.569 1.00 78.69 93 SER A CA 1
ATOM 683 C C . SER A 1 93 ? -18.919 1.953 20.349 1.00 78.69 93 SER A C 1
ATOM 685 O O . SER A 1 93 ? -20.110 2.142 20.102 1.00 78.69 93 SER A O 1
ATOM 687 N N . LYS A 1 94 ? -18.388 0.726 20.355 1.00 72.44 94 LYS A N 1
ATOM 688 C CA . LYS A 1 94 ? -19.166 -0.512 20.201 1.00 72.44 94 LYS A CA 1
ATOM 689 C C . LYS A 1 94 ? -19.265 -1.216 21.555 1.00 72.44 94 LYS A C 1
ATOM 691 O O . LYS A 1 94 ? -18.302 -1.187 22.317 1.00 72.44 94 LYS A O 1
ATOM 696 N N . PRO A 1 95 ? -20.389 -1.874 21.879 1.00 63.09 95 PRO A N 1
ATOM 697 C CA . PRO A 1 95 ? -20.458 -2.681 23.086 1.00 63.09 95 PRO A CA 1
ATOM 698 C C . PRO A 1 95 ? -19.316 -3.699 23.087 1.00 63.09 95 PRO A C 1
ATOM 700 O O . PRO A 1 95 ? -19.144 -4.455 22.128 1.00 63.09 95 PRO A O 1
ATOM 703 N N . LEU A 1 96 ? -18.490 -3.662 24.131 1.00 58.03 96 LEU A N 1
ATOM 704 C CA . LEU A 1 96 ? -17.392 -4.604 24.264 1.00 58.03 96 LEU A CA 1
ATOM 705 C C . LEU A 1 96 ? -18.012 -5.950 24.630 1.00 58.03 96 LEU A C 1
ATOM 707 O O . LEU A 1 96 ? -18.521 -6.126 25.737 1.00 58.03 96 LEU A O 1
ATOM 711 N N . GLY A 1 97 ? -17.975 -6.906 23.701 1.00 54.22 97 GLY A N 1
ATOM 712 C CA . GLY A 1 97 ? -18.054 -8.307 24.095 1.00 54.22 97 GLY A CA 1
ATOM 713 C C . GLY A 1 97 ? -16.950 -8.567 25.119 1.00 54.22 97 GLY A C 1
ATOM 714 O O . GLY A 1 97 ? -15.866 -7.989 25.012 1.00 54.22 97 GLY A O 1
ATOM 715 N N . ARG A 1 98 ? -17.223 -9.384 26.139 1.00 51.59 98 ARG A N 1
ATOM 716 C CA . ARG A 1 98 ? -16.208 -9.779 27.118 1.00 51.59 98 ARG A CA 1
ATOM 717 C C . ARG A 1 98 ? -15.068 -10.470 26.365 1.00 51.59 98 ARG A C 1
ATOM 719 O O . ARG A 1 98 ? -15.184 -11.639 26.024 1.00 51.59 98 ARG A O 1
ATOM 726 N N . ALA A 1 99 ? -13.989 -9.745 26.081 1.00 53.47 99 ALA A N 1
ATOM 727 C CA . ALA A 1 99 ? -12.736 -10.365 25.697 1.00 53.47 99 ALA A CA 1
ATOM 728 C C . ALA A 1 99 ? -12.253 -11.110 26.940 1.00 53.47 99 ALA A C 1
ATOM 730 O O . ALA A 1 99 ? -11.982 -10.494 27.974 1.00 53.47 99 ALA A O 1
ATOM 731 N N . GLU A 1 100 ? -12.233 -12.435 26.881 1.00 48.22 100 GLU A N 1
ATOM 732 C CA . GLU A 1 100 ? -11.603 -13.239 27.917 1.00 48.22 100 GLU A CA 1
ATOM 733 C C . GLU A 1 100 ? -10.102 -12.969 27.833 1.00 48.22 100 GLU A C 1
ATOM 735 O O . GLU A 1 100 ? -9.380 -13.533 27.014 1.00 48.22 100 GLU A O 1
ATOM 740 N N . ALA A 1 101 ? -9.633 -12.013 28.635 1.00 43.59 101 ALA A N 1
ATOM 741 C CA . ALA A 1 101 ? -8.212 -11.832 28.851 1.00 43.59 101 ALA A CA 1
ATOM 742 C C . ALA A 1 101 ? -7.675 -13.155 29.417 1.00 43.59 101 ALA A C 1
ATOM 744 O O . ALA A 1 101 ? -8.135 -13.583 30.475 1.00 43.59 101 ALA A O 1
ATOM 745 N N . ALA A 1 102 ? -6.730 -13.767 28.695 1.00 47.66 102 ALA A N 1
ATOM 746 C CA . ALA A 1 102 ? -6.154 -15.095 28.936 1.00 47.66 102 ALA A CA 1
ATOM 747 C C . ALA A 1 102 ? -6.893 -16.298 28.315 1.00 47.66 102 ALA A C 1
ATOM 749 O O . ALA A 1 102 ? -7.075 -17.323 28.970 1.00 47.66 102 ALA A O 1
ATOM 750 N N . VAL A 1 103 ? -7.231 -16.227 27.023 1.00 54.25 103 VAL A N 1
ATOM 751 C CA . VAL A 1 103 ? -7.298 -17.463 26.228 1.00 54.25 103 VAL A CA 1
ATOM 752 C C . VAL A 1 103 ? -5.861 -17.953 26.031 1.00 54.25 103 VAL A C 1
ATOM 754 O O . VAL A 1 103 ? -5.026 -17.241 25.474 1.00 54.25 103 VAL A O 1
ATOM 757 N N . ASP A 1 104 ? -5.549 -19.134 26.558 1.00 59.31 104 ASP A N 1
ATOM 758 C CA . ASP A 1 104 ? -4.260 -19.778 26.324 1.00 59.31 104 ASP A CA 1
ATOM 759 C C . ASP A 1 104 ? -4.158 -20.174 24.843 1.00 59.31 104 ASP A C 1
ATOM 761 O O . ASP A 1 104 ? -4.988 -20.922 24.325 1.00 59.31 104 ASP A O 1
ATOM 765 N N . HIS A 1 105 ? -3.160 -19.624 24.155 1.00 61.75 105 HIS A N 1
ATOM 766 C CA . HIS A 1 105 ? -2.879 -19.895 22.745 1.00 61.75 105 HIS A CA 1
ATOM 767 C C . HIS A 1 105 ? -1.599 -20.716 22.556 1.00 61.75 105 HIS A C 1
ATOM 769 O O . HIS A 1 105 ? -1.119 -20.835 21.431 1.00 61.75 105 HIS A O 1
ATOM 775 N N . SER A 1 106 ? -1.033 -21.281 23.629 1.00 72.25 106 SER A N 1
ATOM 776 C CA . SER A 1 106 ? 0.188 -22.096 23.553 1.00 72.25 106 SER A CA 1
ATOM 777 C C . SER A 1 106 ? 0.032 -23.335 22.660 1.00 72.25 106 SER A C 1
ATOM 779 O O . SER A 1 106 ? 1.001 -23.756 22.031 1.00 72.25 106 SER A O 1
ATOM 781 N N . ASP A 1 107 ? -1.195 -23.840 22.517 1.00 73.81 107 ASP A N 1
ATOM 782 C CA . ASP A 1 107 ? -1.538 -24.964 21.638 1.00 73.81 107 ASP A CA 1
ATOM 783 C C . ASP A 1 107 ? -1.894 -24.545 20.193 1.00 73.81 107 ASP A C 1
ATOM 785 O O . ASP A 1 107 ? -2.229 -25.391 19.358 1.00 73.81 107 ASP A O 1
ATOM 789 N N . VAL A 1 108 ? -1.850 -23.247 19.863 1.00 67.69 108 VAL A N 1
ATOM 790 C CA . VAL A 1 108 ? -2.231 -22.733 18.538 1.00 67.69 108 VAL A CA 1
ATOM 791 C C . VAL A 1 108 ? -0.997 -22.555 17.654 1.00 67.69 108 VAL A C 1
ATOM 793 O O . VAL A 1 108 ? -0.269 -21.569 17.748 1.00 67.69 108 VAL A O 1
ATOM 796 N N . ASP A 1 109 ? -0.798 -23.482 16.717 1.00 75.69 109 ASP A N 1
ATOM 797 C CA . ASP A 1 109 ? 0.174 -23.310 15.635 1.00 75.69 109 ASP A CA 1
ATOM 798 C C . ASP A 1 109 ? -0.378 -22.341 14.576 1.00 75.69 109 ASP A C 1
ATOM 800 O O . ASP A 1 109 ? -1.141 -22.713 13.678 1.00 75.69 109 ASP A O 1
ATOM 804 N N . VAL A 1 110 ? 0.023 -21.074 14.690 1.00 64.50 110 VAL A N 1
ATOM 805 C CA . VAL A 1 110 ? -0.407 -19.979 13.809 1.00 64.50 110 VAL A CA 1
ATOM 806 C C . VAL A 1 110 ? -0.005 -20.219 12.349 1.00 64.50 110 VAL A C 1
ATOM 808 O O . VAL A 1 110 ? -0.762 -19.859 11.447 1.00 64.50 110 VAL A O 1
ATOM 811 N N . LEU A 1 111 ? 1.137 -20.863 12.080 1.00 64.44 111 LEU A N 1
ATOM 812 C CA . LEU A 1 111 ? 1.592 -21.148 10.712 1.00 64.44 111 LEU A CA 1
ATOM 813 C C . LEU A 1 111 ? 0.782 -22.289 10.083 1.00 64.44 111 LEU A C 1
ATOM 815 O O . LEU A 1 111 ? 0.371 -22.202 8.919 1.00 64.44 111 LEU A O 1
ATOM 819 N N . ALA A 1 112 ? 0.502 -23.340 10.856 1.00 67.94 112 ALA A N 1
ATOM 820 C CA . ALA A 1 112 ? -0.384 -24.419 10.427 1.00 67.94 112 ALA A CA 1
ATOM 821 C C . ALA A 1 112 ? -1.843 -23.966 10.297 1.00 67.94 112 ALA A C 1
ATOM 823 O O . ALA A 1 112 ? -2.598 -24.582 9.548 1.00 67.94 112 ALA A O 1
ATOM 824 N N . LEU A 1 113 ? -2.263 -22.921 11.013 1.00 63.94 113 LEU A N 1
ATOM 825 C CA . LEU A 1 113 ? -3.597 -22.336 10.890 1.00 63.94 113 LEU A CA 1
ATOM 826 C C . LEU A 1 113 ? -3.694 -21.407 9.671 1.00 63.94 113 LEU A C 1
ATOM 828 O O . LEU A 1 113 ? -4.639 -21.516 8.895 1.00 63.94 113 LEU A O 1
ATOM 832 N N . ALA A 1 114 ? -2.686 -20.563 9.438 1.00 55.91 114 ALA A N 1
ATOM 833 C CA . ALA A 1 114 ? -2.625 -19.665 8.281 1.00 55.91 114 ALA A CA 1
ATOM 834 C C . ALA A 1 114 ? -2.659 -20.424 6.943 1.00 55.91 114 ALA A C 1
ATOM 836 O O . ALA A 1 114 ? -3.300 -19.988 5.988 1.00 55.91 114 ALA A O 1
ATOM 837 N N . SER A 1 115 ? -2.023 -21.597 6.888 1.00 60.12 115 SER A N 1
ATOM 838 C CA . SER A 1 115 ? -2.008 -22.469 5.705 1.00 60.12 115 SER A CA 1
ATOM 839 C C . SER A 1 115 ? -3.350 -23.156 5.413 1.00 60.12 115 SER A C 1
ATOM 841 O O . SER A 1 115 ? -3.557 -23.625 4.295 1.00 60.12 115 SER A O 1
ATOM 843 N N . ARG A 1 116 ? -4.288 -23.180 6.369 1.00 62.31 116 ARG A N 1
ATOM 844 C CA . ARG A 1 116 ? -5.649 -23.722 6.187 1.00 62.31 116 ARG A CA 1
ATOM 845 C C . ARG A 1 116 ? -6.632 -22.680 5.640 1.00 62.31 116 ARG A C 1
ATOM 847 O O . ARG A 1 116 ? -7.751 -23.039 5.279 1.00 62.31 116 ARG A O 1
ATOM 854 N N . GLY A 1 117 ? -6.219 -21.410 5.558 1.00 54.59 117 GLY A N 1
ATOM 855 C CA . GLY A 1 117 ? -7.126 -20.284 5.334 1.00 54.59 117 GLY A CA 1
ATOM 856 C C . GLY A 1 117 ? -8.049 -20.058 6.537 1.00 54.59 117 GLY A C 1
ATOM 857 O O . GLY A 1 117 ? -8.083 -20.855 7.471 1.00 54.59 117 GLY A O 1
ATOM 858 N N . SER A 1 118 ? -8.814 -18.964 6.542 1.00 59.34 118 SER A N 1
ATOM 859 C CA . SER A 1 118 ? -9.693 -18.645 7.677 1.00 59.34 118 SER A CA 1
ATOM 860 C C . SER A 1 118 ? -10.818 -19.666 7.871 1.00 59.34 118 SER A C 1
ATOM 862 O O . SER A 1 118 ? -11.374 -19.731 8.962 1.00 59.34 118 SER A O 1
ATOM 864 N N . GLY A 1 119 ? -11.190 -20.441 6.840 1.00 51.66 119 GLY A N 1
ATOM 865 C CA . GLY A 1 119 ? -12.285 -21.427 6.866 1.00 51.66 119 GLY A CA 1
ATOM 866 C C . GLY A 1 119 ? -13.669 -20.852 7.207 1.00 51.66 119 GLY A C 1
ATOM 867 O O . GLY A 1 119 ? -14.671 -21.543 7.073 1.00 51.66 119 GLY A O 1
ATOM 868 N N . THR A 1 120 ? -13.723 -19.592 7.637 1.00 51.47 120 THR A N 1
ATOM 869 C CA . THR A 1 120 ? -14.907 -18.874 8.069 1.00 51.47 120 THR A CA 1
ATOM 870 C C . THR A 1 120 ? -15.652 -18.417 6.820 1.00 51.47 120 THR A C 1
ATOM 872 O O . THR A 1 120 ? -15.067 -17.684 6.012 1.00 51.47 120 THR A O 1
ATOM 875 N N . PRO A 1 121 ? -16.916 -18.827 6.630 1.00 53.81 121 PRO A N 1
ATOM 876 C CA . PRO A 1 121 ? -17.793 -18.219 5.641 1.00 53.81 121 PRO A CA 1
ATOM 877 C C . PRO A 1 121 ? -17.766 -16.696 5.794 1.00 53.81 121 PRO A C 1
ATOM 879 O O . PRO A 1 121 ? -17.721 -16.186 6.912 1.00 53.81 121 PRO A O 1
ATOM 882 N N . VAL A 1 122 ? -17.783 -15.954 4.685 1.00 51.12 122 VAL A N 1
ATOM 883 C CA . VAL A 1 122 ? -17.671 -14.481 4.705 1.00 51.12 122 VAL A CA 1
ATOM 884 C C . VAL A 1 122 ? -18.769 -13.843 5.565 1.00 51.12 122 VAL A C 1
ATOM 886 O O . VAL A 1 122 ? -18.524 -12.845 6.232 1.00 51.12 122 VAL A O 1
ATOM 889 N N . GLU A 1 123 ? -19.950 -14.459 5.617 1.00 49.06 123 GLU A N 1
ATOM 890 C CA . GLU A 1 123 ? -21.070 -14.029 6.464 1.00 49.06 123 GLU A CA 1
ATOM 891 C C . GLU A 1 123 ? -20.826 -14.231 7.970 1.00 49.06 123 GLU A C 1
ATOM 893 O O . GLU A 1 123 ? -21.426 -13.530 8.782 1.00 49.06 123 GLU A O 1
ATOM 898 N N . GLU A 1 124 ? -19.925 -15.138 8.353 1.00 49.12 124 GLU A N 1
ATOM 899 C CA . GLU A 1 124 ? -19.512 -15.397 9.741 1.00 49.12 124 GLU A CA 1
ATOM 900 C C . GLU A 1 124 ? -18.166 -14.755 10.097 1.00 49.12 124 GLU A C 1
ATOM 902 O O . GLU A 1 124 ? -17.801 -14.671 11.273 1.00 49.12 124 GLU A O 1
ATOM 907 N N . ALA A 1 125 ? -17.419 -14.265 9.105 1.00 52.97 125 ALA A N 1
ATOM 908 C CA . ALA A 1 125 ? -16.208 -13.497 9.328 1.00 52.97 125 ALA A CA 1
ATOM 909 C C . ALA A 1 125 ? -16.593 -12.152 9.967 1.00 52.97 125 ALA A C 1
ATOM 911 O O . ALA A 1 125 ? -16.840 -11.156 9.290 1.00 52.97 125 ALA A O 1
ATOM 912 N N . ALA A 1 126 ? -16.612 -12.107 11.302 1.00 43.22 126 ALA A N 1
ATOM 913 C CA . ALA A 1 126 ? -16.935 -10.936 12.128 1.00 43.22 126 ALA A CA 1
ATOM 914 C C . ALA A 1 126 ? -15.946 -9.754 11.982 1.00 43.22 126 ALA A C 1
ATOM 916 O O . ALA A 1 126 ? -15.897 -8.848 12.815 1.00 43.22 126 ALA A O 1
ATOM 917 N N . ILE A 1 127 ? -15.16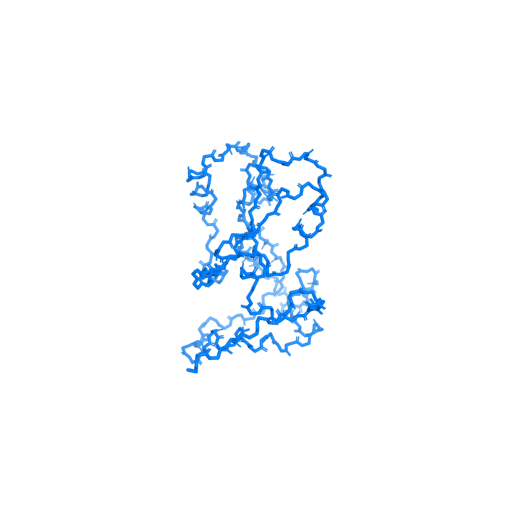6 -9.736 10.904 1.00 43.25 127 ILE A N 1
ATOM 918 C CA . ILE A 1 127 ? -14.309 -8.645 10.467 1.00 43.25 127 ILE A CA 1
ATOM 919 C C . ILE A 1 127 ? -15.027 -7.899 9.336 1.00 43.25 127 ILE A C 1
ATOM 921 O O . ILE A 1 127 ? -14.491 -7.711 8.252 1.00 43.25 127 ILE A O 1
ATOM 925 N N . THR A 1 128 ? -16.265 -7.465 9.571 1.00 38.34 128 THR A N 1
ATOM 926 C CA . THR A 1 128 ? -16.817 -6.342 8.804 1.00 38.34 128 THR A CA 1
ATOM 927 C C . THR A 1 128 ? -16.547 -5.083 9.631 1.00 38.34 128 THR A C 1
ATOM 929 O O . THR A 1 128 ? -17.217 -4.882 10.649 1.00 38.34 128 THR A O 1
ATOM 932 N N . PRO A 1 129 ? -15.559 -4.238 9.268 1.00 45.88 129 PRO A N 1
ATOM 933 C CA . PRO A 1 129 ? -15.151 -3.088 10.085 1.00 45.88 129 PRO A CA 1
ATOM 934 C C . PRO A 1 129 ? -16.306 -2.109 10.358 1.00 45.88 129 PRO A C 1
ATOM 936 O O . PRO A 1 129 ? -16.328 -1.413 11.376 1.00 45.88 129 PRO A O 1
ATOM 939 N N . THR A 1 130 ? -17.307 -2.108 9.480 1.00 38.88 130 THR A N 1
ATOM 940 C CA . THR A 1 130 ? -18.364 -1.100 9.378 1.00 38.88 130 THR A CA 1
ATOM 941 C C . THR A 1 130 ? -19.742 -1.533 9.871 1.00 38.88 130 THR A C 1
ATOM 943 O O . THR A 1 130 ? -20.616 -0.676 9.972 1.00 38.88 130 THR A O 1
ATOM 946 N N . SER A 1 131 ? -19.965 -2.793 10.257 1.00 42.03 131 SER A N 1
ATOM 947 C CA . SER A 1 131 ? -21.268 -3.166 10.825 1.00 42.03 131 SER A CA 1
ATOM 948 C C . SER A 1 131 ? -21.378 -2.657 12.270 1.00 42.03 131 SER A C 1
ATOM 950 O O . SER A 1 131 ? -20.484 -2.940 13.085 1.00 42.03 131 SER A O 1
ATOM 952 N N . PRO A 1 132 ? -22.424 -1.886 12.626 1.00 45.81 132 PRO A N 1
ATOM 953 C CA . PRO A 1 132 ? -22.685 -1.546 14.016 1.00 45.81 132 PRO A CA 1
ATOM 954 C C . PRO A 1 132 ? -22.925 -2.847 14.784 1.00 45.81 132 PRO A C 1
ATOM 956 O O . PRO A 1 132 ? -23.731 -3.681 14.379 1.00 45.81 132 PRO A O 1
ATOM 959 N N . ALA A 1 133 ? -22.169 -3.048 15.862 1.00 48.53 133 ALA A N 1
ATOM 960 C CA . ALA A 1 133 ? -22.410 -4.172 16.752 1.00 48.53 133 ALA A CA 1
ATOM 961 C C . ALA A 1 133 ? -23.816 -4.036 17.353 1.00 48.53 133 ALA A C 1
ATOM 963 O O . ALA A 1 133 ? -24.228 -2.930 17.714 1.00 48.53 133 ALA A O 1
ATOM 964 N N . SER A 1 134 ? -24.536 -5.153 17.472 1.00 47.91 134 SER A N 1
ATOM 965 C CA . SER A 1 134 ? -25.786 -5.204 18.229 1.00 47.91 134 SER A CA 1
ATOM 966 C C . SER A 1 134 ? -25.550 -4.661 19.645 1.00 47.91 134 SER A C 1
ATOM 968 O O . SER A 1 134 ? -24.500 -4.953 20.226 1.00 47.91 134 SER A O 1
ATOM 970 N N . PRO A 1 135 ? -26.476 -3.863 20.210 1.00 52.56 135 PRO A N 1
ATOM 971 C CA . PRO A 1 135 ? -26.326 -3.320 21.556 1.00 52.56 135 PRO A CA 1
ATOM 972 C C . PRO A 1 135 ? -26.074 -4.448 22.567 1.00 52.56 135 PRO A C 1
ATOM 974 O O . PRO A 1 135 ? -26.712 -5.498 22.495 1.00 52.56 135 PRO A O 1
ATOM 977 N N . SER A 1 136 ? -25.136 -4.236 23.500 1.00 52.09 136 SER A N 1
ATOM 978 C CA . SER A 1 136 ? -24.930 -5.173 24.611 1.00 52.09 136 SER A CA 1
ATOM 979 C C . SER A 1 136 ? -26.236 -5.289 25.406 1.00 52.09 136 SER A C 1
ATOM 981 O O . SER A 1 136 ? -26.887 -4.258 25.614 1.00 52.09 136 SER A O 1
ATOM 983 N N . PRO A 1 137 ? -26.611 -6.495 25.876 1.00 54.25 137 PRO A N 1
ATOM 984 C CA . PRO A 1 137 ? -27.781 -6.704 26.733 1.00 54.25 137 PRO A CA 1
ATOM 985 C C . PRO A 1 137 ? -27.831 -5.757 27.942 1.00 54.25 137 PRO A C 1
ATOM 987 O O . PRO A 1 137 ? -28.915 -5.395 28.391 1.00 54.25 137 PRO A O 1
ATOM 990 N N . ASP A 1 138 ? -26.663 -5.309 28.413 1.00 59.66 138 ASP A N 1
ATOM 991 C CA . ASP A 1 138 ? -26.508 -4.455 29.594 1.00 59.66 138 ASP A CA 1
ATOM 992 C C . ASP A 1 138 ? -26.439 -2.951 29.264 1.00 59.66 138 ASP A C 1
ATOM 994 O O . ASP A 1 138 ? -26.190 -2.132 30.148 1.00 59.66 138 ASP A O 1
ATOM 998 N N . GLY A 1 139 ? -26.584 -2.558 27.991 1.00 55.16 139 GLY A N 1
ATOM 999 C CA . GLY A 1 139 ? -26.523 -1.155 27.557 1.00 55.16 139 GLY A CA 1
ATOM 1000 C C . GLY A 1 139 ? -25.152 -0.480 27.724 1.00 55.16 139 GLY A C 1
ATOM 1001 O O . GLY A 1 139 ? -25.020 0.715 27.464 1.00 55.16 139 GLY A O 1
ATOM 1002 N N . GLN A 1 140 ? -24.118 -1.221 28.133 1.00 57.34 140 GLN A N 1
ATOM 1003 C CA . GLN A 1 140 ? -22.767 -0.694 28.317 1.00 57.34 140 GLN A CA 1
ATOM 1004 C C . GLN A 1 140 ? -22.056 -0.573 26.964 1.00 57.34 140 GLN A C 1
ATOM 1006 O O . GLN A 1 140 ? -21.606 -1.559 26.375 1.00 57.34 140 GLN A O 1
ATOM 1011 N N . THR A 1 141 ? -21.948 0.653 26.455 1.00 59.16 141 THR A N 1
ATOM 1012 C CA . THR A 1 141 ? -21.037 0.984 25.355 1.00 59.16 141 THR A CA 1
ATOM 1013 C C . THR A 1 141 ? -19.618 1.040 25.905 1.00 59.16 141 THR A C 1
ATOM 1015 O O . THR A 1 141 ? -19.310 1.896 26.734 1.00 59.16 141 THR A O 1
ATOM 1018 N N . GLY A 1 142 ? -18.755 0.132 25.458 1.00 66.69 142 GLY A N 1
ATOM 1019 C CA . GLY A 1 142 ? -17.331 0.223 25.741 1.00 66.69 142 GLY A CA 1
ATOM 1020 C C . GLY A 1 142 ? -16.610 0.989 24.635 1.00 66.69 142 GLY A C 1
ATOM 1021 O O . GLY A 1 142 ? -17.078 1.061 23.500 1.00 66.69 142 GLY A O 1
ATOM 1022 N N . LEU A 1 143 ? -15.471 1.585 24.969 1.00 77.62 143 LEU A N 1
ATOM 1023 C CA . LEU A 1 143 ? -14.575 2.183 23.988 1.00 77.62 143 LEU A CA 1
ATOM 1024 C C . LEU A 1 143 ? -13.549 1.121 23.582 1.00 77.62 143 LEU A C 1
ATOM 1026 O O . LEU A 1 143 ? -12.797 0.632 24.423 1.00 77.62 143 LEU A O 1
ATOM 1030 N N . ARG A 1 144 ? -13.529 0.746 22.303 1.00 82.44 144 ARG A N 1
ATOM 1031 C CA . ARG A 1 144 ? -12.541 -0.172 21.728 1.00 82.44 144 ARG A CA 1
ATOM 1032 C C . ARG A 1 144 ? -11.547 0.626 20.897 1.00 82.44 144 ARG A C 1
ATOM 1034 O O . ARG A 1 144 ? -11.953 1.307 19.961 1.00 82.44 144 ARG A O 1
ATOM 1041 N N . TRP A 1 145 ? -10.265 0.509 21.223 1.00 85.19 145 TRP A N 1
ATOM 1042 C CA . TRP A 1 145 ? -9.180 1.059 20.412 1.00 85.19 145 TRP A CA 1
ATOM 1043 C C . TRP A 1 145 ? -8.556 -0.068 19.607 1.00 85.19 145 TRP A C 1
ATOM 1045 O O . TRP A 1 145 ? -8.172 -1.099 20.159 1.00 85.19 145 TRP A O 1
ATOM 1055 N N . LEU A 1 146 ? -8.509 0.117 18.294 1.00 89.88 146 LEU A N 1
ATOM 1056 C CA . LEU A 1 146 ? -7.832 -0.778 17.372 1.00 89.88 146 LEU A CA 1
ATOM 1057 C C . LEU A 1 146 ? -6.691 -0.013 16.718 1.00 89.88 146 LEU A C 1
ATOM 1059 O O . LEU A 1 146 ? -6.919 0.980 16.028 1.00 89.88 146 LEU A O 1
ATOM 1063 N N . MET A 1 147 ? -5.474 -0.495 16.946 1.00 92.06 147 MET A N 1
ATOM 1064 C CA . MET A 1 147 ? -4.257 0.065 16.380 1.00 92.06 147 MET A CA 1
ATOM 1065 C C . MET A 1 147 ? -3.726 -0.902 15.334 1.00 92.06 147 MET A C 1
ATOM 1067 O O . MET A 1 147 ? -3.520 -2.085 15.613 1.00 92.06 147 MET A O 1
ATOM 1071 N N . ALA A 1 148 ? -3.496 -0.406 14.125 1.00 92.00 148 ALA A N 1
ATOM 1072 C CA . ALA A 1 148 ? -2.963 -1.219 13.044 1.00 92.00 148 ALA A CA 1
ATOM 1073 C C . ALA A 1 148 ? -1.918 -0.437 12.260 1.00 92.00 148 ALA A C 1
ATOM 1075 O O . ALA A 1 148 ? -2.130 0.715 11.900 1.00 92.00 148 ALA A O 1
ATOM 1076 N N . SER A 1 149 ? -0.783 -1.080 11.984 1.00 93.81 149 SER A N 1
ATOM 1077 C CA . SER A 1 149 ? 0.214 -0.531 11.073 1.00 93.81 149 SER A CA 1
ATOM 1078 C C . SER A 1 149 ? -0.123 -0.953 9.648 1.00 93.81 149 SER A C 1
ATOM 1080 O O . SER A 1 149 ? 0.010 -2.127 9.293 1.00 93.81 149 SER A O 1
ATOM 1082 N N . ASP A 1 150 ? -0.519 0.016 8.837 1.00 93.56 150 ASP A N 1
ATOM 1083 C CA . ASP A 1 150 ? -0.733 -0.146 7.414 1.00 93.56 150 ASP A CA 1
ATOM 1084 C C . ASP A 1 150 ? 0.521 0.192 6.596 1.00 93.56 150 ASP A C 1
ATOM 1086 O O . ASP A 1 150 ? 1.291 1.092 6.936 1.00 93.56 150 ASP A O 1
ATOM 1090 N N . VAL A 1 151 ? 0.742 -0.611 5.556 1.00 95.50 151 VAL A N 1
ATOM 1091 C CA . VAL A 1 151 ? 1.920 -0.655 4.669 1.00 95.50 151 VAL A CA 1
ATOM 1092 C C . VAL A 1 151 ? 1.555 -1.441 3.410 1.00 95.50 151 VAL A C 1
ATOM 1094 O O . VAL A 1 151 ? 0.642 -2.274 3.457 1.00 95.50 151 VAL A O 1
ATOM 1097 N N . CYS A 1 152 ? 2.322 -1.276 2.329 1.00 95.50 152 CYS A N 1
ATOM 1098 C CA . CYS A 1 152 ? 2.260 -2.177 1.176 1.00 95.50 152 CYS A CA 1
ATOM 1099 C C . CYS A 1 152 ? 2.376 -3.648 1.618 1.00 95.50 152 CYS A C 1
ATOM 1101 O O . CYS A 1 152 ? 3.235 -4.004 2.424 1.00 95.50 152 CYS A O 1
ATOM 1103 N N . LYS A 1 153 ? 1.505 -4.516 1.091 1.00 94.69 153 LYS A N 1
ATOM 1104 C CA . LYS A 1 153 ? 1.468 -5.943 1.457 1.00 94.69 153 LYS A CA 1
ATOM 1105 C C . LYS A 1 153 ? 2.312 -6.839 0.548 1.00 94.69 153 LYS A C 1
ATOM 1107 O O . LYS A 1 153 ? 2.385 -8.034 0.802 1.00 94.69 153 LYS A O 1
ATOM 1112 N N . HIS A 1 154 ? 2.922 -6.281 -0.503 1.00 93.94 154 HIS A N 1
ATOM 1113 C CA . HIS A 1 154 ? 3.697 -7.014 -1.513 1.00 93.94 154 HIS A CA 1
ATOM 1114 C C . HIS A 1 154 ? 2.980 -8.284 -2.008 1.00 93.94 154 HIS A C 1
ATOM 1116 O O . HIS A 1 154 ? 3.485 -9.401 -1.893 1.00 93.94 154 HIS A O 1
ATOM 1122 N N . CYS A 1 155 ? 1.766 -8.101 -2.535 1.00 90.31 155 CYS A N 1
ATOM 1123 C CA . CYS A 1 155 ? 0.859 -9.186 -2.898 1.00 90.31 155 CYS A CA 1
ATOM 1124 C C . CYS A 1 155 ? 1.512 -10.231 -3.822 1.00 90.31 155 CYS A C 1
ATOM 1126 O O . CYS A 1 155 ? 2.281 -9.906 -4.733 1.00 90.3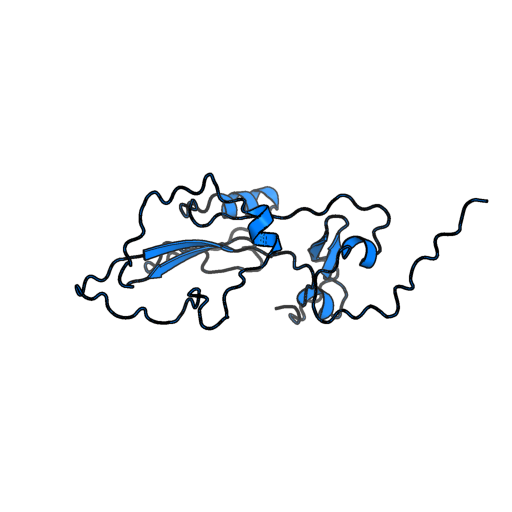1 155 CYS A O 1
ATOM 1128 N N . THR A 1 156 ? 1.152 -11.502 -3.613 1.00 87.12 156 THR A N 1
ATOM 1129 C CA . THR A 1 156 ? 1.559 -12.612 -4.498 1.00 87.12 156 THR A CA 1
ATOM 1130 C C . THR A 1 156 ? 1.052 -12.367 -5.918 1.00 87.12 156 THR A C 1
ATOM 1132 O O . THR A 1 156 ? 1.849 -12.356 -6.845 1.00 87.12 156 THR A O 1
ATOM 1135 N N . HIS A 1 157 ? -0.234 -12.039 -6.059 1.00 86.19 157 HIS A N 1
ATOM 1136 C CA . HIS A 1 157 ? -0.842 -11.542 -7.295 1.00 86.19 157 HIS A CA 1
ATOM 1137 C C . HIS A 1 157 ? -1.106 -10.048 -7.114 1.00 86.19 157 HIS A C 1
ATOM 1139 O O . HIS A 1 157 ? -1.978 -9.662 -6.335 1.00 86.19 157 HIS A O 1
ATOM 1145 N N . ALA A 1 158 ? -0.267 -9.206 -7.711 1.00 90.56 158 ALA A N 1
ATOM 1146 C CA . ALA A 1 158 ? -0.241 -7.776 -7.429 1.00 90.56 158 ALA A CA 1
ATOM 1147 C C . ALA A 1 158 ? -0.896 -6.990 -8.565 1.00 90.56 158 ALA A C 1
ATOM 1149 O O . ALA A 1 158 ? -0.242 -6.676 -9.552 1.00 90.56 158 ALA A O 1
ATOM 1150 N N . ALA A 1 159 ? -2.159 -6.600 -8.376 1.00 92.06 159 ALA A N 1
ATOM 1151 C CA . ALA A 1 159 ? -2.912 -5.834 -9.373 1.00 92.06 159 ALA A CA 1
ATOM 1152 C C . ALA A 1 159 ? -2.206 -4.532 -9.794 1.00 92.06 159 ALA A C 1
ATOM 1154 O O . ALA A 1 159 ? -2.281 -4.132 -10.950 1.00 92.06 159 ALA A O 1
ATOM 1155 N N . CYS A 1 160 ? -1.475 -3.891 -8.873 1.00 94.94 160 CYS A N 1
ATOM 1156 C CA . CYS A 1 160 ? -0.682 -2.703 -9.174 1.00 94.94 160 CYS A CA 1
ATOM 1157 C C . CYS A 1 160 ? 0.419 -2.972 -10.218 1.00 94.94 160 CYS A C 1
ATOM 1159 O O . CYS A 1 160 ? 0.661 -2.117 -11.067 1.00 94.94 160 CYS A O 1
ATOM 1161 N N . LEU A 1 161 ? 1.056 -4.148 -10.179 1.00 92.75 161 LEU A N 1
ATOM 1162 C CA . LEU A 1 161 ? 2.048 -4.576 -11.166 1.00 92.75 161 LEU A CA 1
ATOM 1163 C C . LEU A 1 161 ? 1.369 -4.833 -12.515 1.00 92.75 161 LEU A C 1
ATOM 1165 O O . LEU A 1 161 ? 1.816 -4.301 -13.527 1.00 92.75 161 LEU A O 1
ATOM 1169 N N . ASP A 1 162 ? 0.256 -5.568 -12.510 1.00 90.25 162 ASP A N 1
ATOM 1170 C CA . ASP A 1 162 ? -0.452 -5.985 -13.729 1.00 90.25 162 ASP A CA 1
ATOM 1171 C C . ASP A 1 162 ? -1.033 -4.804 -14.526 1.00 90.25 162 ASP A C 1
ATOM 1173 O O . ASP A 1 162 ? -1.117 -4.850 -15.753 1.00 90.25 162 ASP A O 1
ATOM 1177 N N . VAL A 1 163 ? -1.444 -3.738 -13.835 1.00 95.88 163 VAL A N 1
ATOM 1178 C CA . VAL A 1 163 ? -2.093 -2.570 -14.451 1.00 95.88 163 VAL A CA 1
ATOM 1179 C C . VAL A 1 163 ? -1.103 -1.480 -14.885 1.00 95.88 163 VAL A C 1
ATOM 1181 O O . VAL A 1 163 ? -1.487 -0.548 -15.591 1.00 95.88 163 VAL A O 1
ATOM 1184 N N . CYS A 1 164 ? 0.166 -1.552 -14.466 1.00 96.38 164 CYS A N 1
ATOM 1185 C CA . CYS A 1 164 ? 1.146 -0.496 -14.715 1.00 96.38 164 CYS A CA 1
ATOM 1186 C C . CYS A 1 164 ? 1.544 -0.436 -16.205 1.00 96.38 164 CYS A C 1
ATOM 1188 O O . CYS A 1 164 ? 2.241 -1.330 -16.687 1.00 96.38 164 CYS A O 1
ATOM 1190 N N . PRO A 1 165 ? 1.198 0.633 -16.952 1.00 96.19 165 PRO A N 1
ATOM 1191 C CA . PRO A 1 165 ? 1.436 0.672 -18.396 1.00 96.19 165 PRO A CA 1
ATOM 1192 C C . PRO A 1 165 ? 2.906 0.908 -18.768 1.00 96.19 165 PRO A C 1
ATOM 1194 O O . PRO A 1 165 ? 3.297 0.654 -19.905 1.00 96.19 165 PRO A O 1
ATOM 1197 N N . THR A 1 166 ? 3.717 1.426 -17.842 1.00 96.00 166 THR A N 1
ATOM 1198 C CA . THR A 1 166 ? 5.140 1.715 -18.077 1.00 96.00 166 THR A CA 1
ATOM 1199 C C . THR A 1 166 ? 6.063 0.578 -17.654 1.00 96.00 166 THR A C 1
ATOM 1201 O O . THR A 1 166 ? 7.245 0.619 -17.978 1.00 96.00 166 THR A O 1
ATOM 1204 N N . GLY A 1 167 ? 5.553 -0.414 -16.914 1.00 92.19 167 GLY A N 1
ATOM 1205 C CA . GLY A 1 167 ? 6.388 -1.431 -16.273 1.00 92.19 167 GLY A CA 1
ATOM 1206 C C . GLY A 1 167 ? 7.221 -0.900 -15.099 1.00 92.19 167 GLY A C 1
ATOM 1207 O O . GLY A 1 167 ? 8.189 -1.541 -14.715 1.00 92.19 167 GLY A O 1
ATOM 1208 N N . ALA A 1 168 ? 6.862 0.253 -14.517 1.00 96.81 168 ALA A N 1
ATOM 1209 C CA . ALA A 1 168 ? 7.569 0.830 -13.367 1.00 96.81 168 ALA A CA 1
ATOM 1210 C C . ALA A 1 168 ? 7.412 0.016 -12.069 1.00 96.81 168 ALA A C 1
ATOM 1212 O O . ALA A 1 168 ? 8.103 0.276 -11.092 1.00 96.81 168 ALA A O 1
ATOM 1213 N N . LEU A 1 169 ? 6.487 -0.941 -12.026 1.00 96.25 169 LEU A N 1
ATOM 1214 C CA . LEU A 1 169 ? 6.307 -1.862 -10.909 1.00 96.25 169 LEU A CA 1
ATOM 1215 C C . LEU A 1 169 ? 6.849 -3.230 -11.306 1.00 96.25 169 LEU A C 1
ATOM 1217 O O . LEU A 1 169 ? 6.451 -3.783 -12.329 1.00 96.25 169 LEU A O 1
ATOM 1221 N N . PHE A 1 170 ? 7.723 -3.790 -10.477 1.00 92.88 170 PHE A N 1
ATOM 1222 C CA . PHE A 1 170 ? 8.343 -5.085 -10.739 1.00 92.88 170 PHE A CA 1
ATOM 1223 C C . PHE A 1 170 ? 8.455 -5.912 -9.463 1.00 92.88 170 PHE A C 1
ATOM 1225 O O . PHE A 1 170 ? 8.300 -5.416 -8.342 1.00 92.88 170 PHE A O 1
ATOM 1232 N N . ARG A 1 171 ? 8.719 -7.205 -9.646 1.00 92.38 171 ARG A N 1
ATOM 1233 C CA . ARG A 1 171 ? 8.942 -8.138 -8.549 1.00 92.38 171 ARG A CA 1
ATOM 1234 C C . ARG A 1 171 ? 10.428 -8.422 -8.380 1.00 92.38 171 ARG A C 1
ATOM 1236 O O . ARG A 1 171 ? 11.118 -8.705 -9.356 1.00 92.38 171 ARG A O 1
ATOM 1243 N N . THR A 1 172 ? 10.906 -8.367 -7.145 1.00 92.06 172 THR A N 1
ATOM 1244 C CA . THR A 1 172 ? 12.289 -8.703 -6.792 1.00 92.06 172 THR A CA 1
ATOM 1245 C C . THR A 1 172 ? 12.475 -10.212 -6.614 1.00 92.06 172 THR A C 1
ATOM 1247 O O . THR A 1 172 ? 11.509 -10.969 -6.494 1.00 92.06 172 THR A O 1
ATOM 1250 N N . GLU A 1 173 ? 13.729 -10.639 -6.496 1.00 90.94 173 GLU A N 1
ATOM 1251 C CA . GLU A 1 173 ? 14.128 -12.008 -6.145 1.00 90.94 173 GLU A CA 1
ATOM 1252 C C . GLU A 1 173 ? 13.565 -12.496 -4.793 1.00 90.94 173 GLU A C 1
ATOM 1254 O O . GLU A 1 173 ? 13.362 -13.688 -4.590 1.00 90.94 173 GLU A O 1
ATOM 1259 N N . PHE A 1 174 ? 13.223 -11.591 -3.871 1.00 89.69 174 PHE A N 1
ATOM 1260 C CA . PHE A 1 174 ? 12.599 -11.946 -2.588 1.00 89.69 174 PHE A CA 1
ATOM 1261 C C . PHE A 1 174 ? 11.074 -12.108 -2.683 1.00 89.69 174 PHE A C 1
ATOM 1263 O O . PHE A 1 174 ? 10.412 -12.406 -1.686 1.00 89.69 174 PHE A O 1
ATOM 1270 N N . GLY A 1 175 ? 10.497 -11.882 -3.868 1.00 88.12 175 GLY A N 1
ATOM 1271 C CA . GLY A 1 175 ? 9.056 -11.877 -4.105 1.00 88.12 175 GLY A CA 1
ATOM 1272 C C . GLY A 1 175 ? 8.365 -10.555 -3.751 1.00 88.12 175 GLY A C 1
ATOM 1273 O O . GLY A 1 175 ? 7.141 -10.472 -3.880 1.00 88.12 175 GLY A O 1
ATOM 1274 N N . THR A 1 176 ? 9.114 -9.521 -3.344 1.00 92.00 176 THR A N 1
ATOM 1275 C CA . THR A 1 176 ? 8.560 -8.199 -3.011 1.00 92.00 176 THR A CA 1
ATOM 1276 C C . THR A 1 176 ? 8.228 -7.401 -4.270 1.00 92.00 176 THR A C 1
ATOM 1278 O O . THR A 1 176 ? 8.926 -7.489 -5.274 1.00 92.00 176 THR A O 1
ATOM 1281 N N . VAL A 1 177 ? 7.148 -6.621 -4.218 1.00 94.62 177 VAL A N 1
ATOM 1282 C CA . VAL A 1 177 ? 6.746 -5.690 -5.291 1.00 94.62 177 VAL A CA 1
ATOM 1283 C C . VAL A 1 177 ? 7.325 -4.304 -5.016 1.00 94.62 177 VAL A C 1
ATOM 1285 O O . VAL A 1 177 ? 7.080 -3.768 -3.935 1.00 94.62 177 VAL A O 1
ATOM 1288 N N . VAL A 1 178 ? 8.075 -3.735 -5.959 1.00 95.12 178 VAL A N 1
ATOM 1289 C CA . VAL A 1 178 ? 8.818 -2.473 -5.795 1.00 95.12 178 VAL A CA 1
ATOM 1290 C C . VAL A 1 178 ? 8.543 -1.534 -6.973 1.00 95.12 178 VAL A C 1
ATOM 1292 O O . VAL A 1 178 ? 8.300 -1.989 -8.090 1.00 95.12 178 VAL A O 1
ATOM 1295 N N . VAL A 1 179 ? 8.556 -0.225 -6.704 1.00 95.44 179 VAL A N 1
ATOM 1296 C CA . VAL A 1 179 ? 8.393 0.850 -7.695 1.00 95.44 179 VAL A CA 1
ATOM 1297 C C . VAL A 1 179 ? 9.768 1.330 -8.172 1.00 95.44 179 VAL A C 1
ATOM 1299 O O . VAL A 1 179 ? 10.683 1.487 -7.368 1.00 95.44 179 VAL A O 1
ATOM 1302 N N . GLN A 1 180 ? 9.904 1.577 -9.472 1.00 95.62 180 GLN A N 1
ATOM 1303 C CA . GLN A 1 180 ? 11.030 2.263 -10.104 1.00 95.62 180 GLN A CA 1
ATOM 1304 C C . GLN A 1 180 ? 10.616 3.702 -10.411 1.00 95.62 180 GLN A C 1
ATOM 1306 O O . GLN A 1 180 ? 9.927 3.971 -11.401 1.00 95.62 180 GLN A O 1
ATOM 1311 N N . ASP A 1 181 ? 11.005 4.624 -9.532 1.00 93.44 181 ASP A N 1
ATOM 1312 C CA . ASP A 1 181 ? 10.565 6.022 -9.586 1.00 93.44 181 ASP A CA 1
ATOM 1313 C C . ASP A 1 181 ? 11.013 6.743 -10.867 1.00 93.44 181 ASP A C 1
ATOM 1315 O O . ASP A 1 181 ? 10.316 7.628 -11.354 1.00 93.44 181 ASP A O 1
ATOM 1319 N N . ASP A 1 182 ? 12.138 6.334 -11.454 1.00 96.38 182 ASP A N 1
ATOM 1320 C CA . ASP A 1 182 ? 12.697 6.886 -12.692 1.00 96.38 182 ASP A CA 1
ATOM 1321 C C . ASP A 1 182 ? 11.949 6.447 -13.964 1.00 96.38 182 ASP A C 1
ATOM 1323 O O . ASP A 1 182 ? 12.036 7.116 -14.995 1.00 96.38 182 ASP A O 1
ATOM 1327 N N . ILE A 1 183 ? 11.185 5.353 -13.892 1.00 97.31 183 ILE A N 1
ATOM 1328 C CA . ILE A 1 183 ? 10.353 4.828 -14.990 1.00 97.31 183 ILE A CA 1
ATOM 1329 C C . ILE A 1 183 ? 8.890 5.281 -14.840 1.00 97.31 183 ILE A C 1
ATOM 1331 O O . ILE A 1 183 ? 8.133 5.343 -15.816 1.00 97.31 183 ILE A O 1
ATOM 1335 N N . CYS A 1 184 ? 8.458 5.588 -13.617 1.00 96.81 184 CYS A N 1
ATOM 1336 C CA . CYS A 1 184 ? 7.088 5.987 -13.326 1.00 96.81 184 CYS A CA 1
ATOM 1337 C C . CYS A 1 184 ? 6.728 7.323 -14.000 1.00 96.81 184 CYS A C 1
ATOM 1339 O O . CYS A 1 184 ? 7.379 8.343 -13.800 1.00 96.81 184 CYS A O 1
ATOM 1341 N N . ASN A 1 185 ? 5.630 7.340 -14.763 1.00 96.25 185 ASN A N 1
ATOM 1342 C CA . ASN A 1 185 ? 5.116 8.552 -15.412 1.00 96.25 185 ASN A CA 1
ATOM 1343 C C . ASN A 1 185 ? 3.946 9.214 -14.657 1.00 96.25 185 ASN A C 1
ATOM 1345 O O . ASN A 1 185 ? 3.343 10.153 -15.173 1.00 96.25 185 ASN A O 1
ATOM 1349 N N . GLY A 1 186 ? 3.581 8.701 -13.477 1.00 96.19 186 GLY A N 1
ATOM 1350 C CA . GLY A 1 186 ? 2.520 9.269 -12.641 1.00 96.19 186 GLY A CA 1
ATOM 1351 C C . GLY A 1 186 ? 1.086 9.064 -13.148 1.00 96.19 186 GLY A C 1
ATOM 1352 O O . GLY A 1 186 ? 0.200 9.807 -12.741 1.00 96.19 186 GLY A O 1
ATOM 1353 N N . CYS A 1 187 ? 0.819 8.081 -14.019 1.00 96.69 187 CYS A N 1
ATOM 1354 C CA . CYS A 1 187 ? -0.537 7.850 -14.548 1.00 96.69 187 CYS A CA 1
ATOM 1355 C C . CYS A 1 187 ? -1.581 7.403 -13.503 1.00 96.69 187 CYS A C 1
ATOM 1357 O O . CYS A 1 187 ? -2.776 7.537 -13.755 1.00 96.69 187 CYS A O 1
ATOM 1359 N N . GLY A 1 188 ? -1.150 6.864 -12.357 1.00 95.38 188 GLY A N 1
ATOM 1360 C CA . GLY A 1 188 ? -2.028 6.524 -11.232 1.00 95.38 188 GLY A CA 1
ATOM 1361 C C . GLY A 1 188 ? -2.901 5.279 -11.411 1.00 95.38 188 GLY A C 1
ATOM 1362 O O . GLY A 1 188 ? -3.743 5.027 -10.567 1.00 95.38 188 GLY A O 1
ATOM 1363 N N . TYR A 1 189 ? -2.711 4.474 -12.462 1.00 96.75 189 TYR A N 1
ATOM 1364 C CA . TYR A 1 189 ? -3.535 3.273 -12.697 1.00 96.75 189 TYR A CA 1
ATOM 1365 C C . TYR A 1 189 ? -3.401 2.202 -11.607 1.00 96.75 189 TYR A C 1
ATOM 1367 O O . TYR A 1 189 ? -4.275 1.356 -11.460 1.00 96.75 189 TYR A O 1
ATOM 1375 N N . CYS A 1 190 ? -2.291 2.223 -10.872 1.00 94.31 190 CYS A N 1
ATOM 1376 C CA . CYS A 1 190 ? -1.982 1.292 -9.795 1.00 94.31 190 CYS A CA 1
ATOM 1377 C C . CYS A 1 190 ? -2.555 1.690 -8.420 1.00 94.31 190 CYS A C 1
ATOM 1379 O O . CYS A 1 190 ? -2.272 0.983 -7.450 1.00 94.31 190 CYS A O 1
ATOM 1381 N N . VAL A 1 191 ? -3.316 2.792 -8.341 1.00 93.00 191 VAL A N 1
ATOM 1382 C CA . VAL A 1 191 ? -3.976 3.336 -7.137 1.00 93.00 191 VAL A CA 1
ATOM 1383 C C . VAL A 1 191 ? -5.486 3.178 -7.269 1.00 93.00 191 VAL A C 1
ATOM 1385 O O . VAL A 1 191 ? -6.107 2.741 -6.277 1.00 93.00 191 VAL A O 1
#

Solvent-accessible surface area (backbone atoms only — not comparable to full-atom values): 12652 Å² total; per-residue (Å²): 140,82,78,82,77,77,75,79,69,87,81,74,80,80,68,92,70,77,88,72,92,52,61,22,52,74,65,67,31,84,87,49,62,80,76,72,85,89,84,82,67,49,90,77,44,80,67,81,52,60,66,39,53,51,52,28,63,77,66,68,42,55,87,73,80,90,52,78,76,83,80,55,92,41,47,74,86,48,73,51,100,57,28,72,42,30,59,48,66,48,79,38,83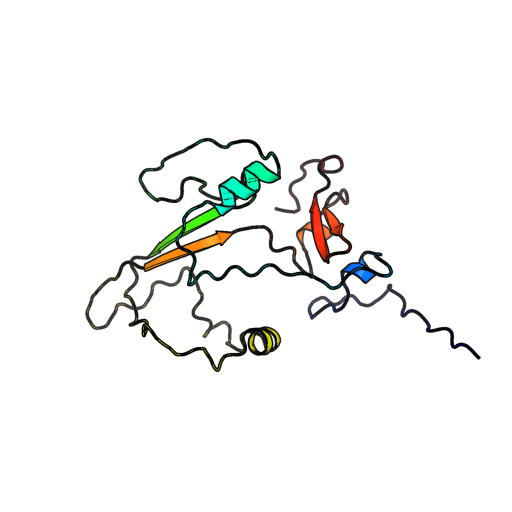,37,39,63,70,85,75,70,84,80,71,84,57,89,86,59,59,62,69,70,44,61,76,64,50,85,84,58,55,75,93,68,42,87,78,54,94,79,63,80,65,72,78,38,97,80,70,55,69,31,81,42,81,45,30,42,80,47,58,85,78,44,51,90,80,41,66,42,44,77,52,34,90,74,59,24,39,45,65,40,48,50,45,43,61,48,77,38,76,90,56,51,82,78,83,62,72,57,114

Mean predicted aligned error: 12.99 Å